Protein AF-A0A165P4B7-F1 (afdb_monomer_lite)

Secondary structure (DSSP, 8-state):
-B---EEEEEEETTEEEEEEEEE--TTPPPBPPEEEEEEEEE-GGG-EEETTEEEE-EEEEEEEE-TTS-EEEEEEEE-PPEEEEE--EEE-TT---GGGSEEETTTTEEEEEEEEEEESSSEEEEEEEEEEEEEEE-EEEEEEEEEEGGGTEEEEEEEEEEEETTEEEEEEEEE--TT---EEPEEEEEEEEE-GGG-EEETTEEEE-EEEEEEEE-TTS-EEEEEEEE-PPEEEEE--EEEEEEEEEEEEEEEEEESEEEEEEE-TTS-EEEEEEE----TTS-PPPPEEEE-TTSS----SEEEEEE--SS----EEEEEEEEEEEEEEEEE-TTS-EEEPPPEEEEEE-PEEEPEEEPPPGGGHHHHSS----

Foldseek 3Di:
DDFFFAFDWDDDPNDTGTPDGRHRDVPGDDDDWAFDDKDKAWPQVQWDDDQFWIKTKIWIWTWTQDPVRDIDTDTPGTDDIDTPGGAKDKDCVVFPDQQPWQDDLQVQKTFTWIWIWGPDPHIDTGDDTDGDPDIWGKDWDFDDWADDVVQQKIWTFTFIWTADPNDIDTNDGRHRGPPTDIDHWAWDDWDKAWDQVPWDDDWFWIWTKIFTWTWTQYPVRDIDTDGDGIDHTDTPDGPKDKDKDKDKAWDKKKKKKWWAWKKWFAAPVRDIDIDGYHDDPDPPPDGTDIDMDIPNPPPRGDTPAMATAHADDPPIDMWMKMWTKIFIWMWMWIQHPVRDIDIDDTDRPDMDIDMHTHYYDYHDPVCPVVHPDDDDD

Sequence (377 aa):
MAQPLSDVSINVAGQVYPLASSMLLPGAPEVAYTKMETESEQVASGRYFEGCYAFVPTKLTDVFERPDSTRLEIPMGEGEIFEEGYQCKPTIEGCISPSDFTHDFTAGVSTGLERFYYTNPDRIYVGNCQKGDTNYTHIAQTSAWKYDDPKRKARPLSDVSIKIEGLSYTIATKKLLPNAQYVAYTKKNIEEVEAPSERYYDGCNAMVPVKRQQVYERPDGSKHSVTISNGTPVNEGDKCERSKEQRQRYIRTKFEAKGYGTLYSYNPSGKVRSMDISQSWGWNGNGHQWQSFSDRTDGEYQSTGCRVVQQNCTGRKVQGRVTNVFANDERDVLTLPDGKVEYSEWKEVSRSEPVQSCQASQPSRYSESYCDNGSDH

pLDDT: mean 85.49, std 12.99, range [30.14, 97.31]

Structure (mmCIF, N/CA/C/O backbone):
data_AF-A0A165P4B7-F1
#
_entry.id   AF-A0A165P4B7-F1
#
loop_
_atom_site.group_PDB
_atom_site.id
_atom_site.type_symbol
_atom_site.label_atom_id
_atom_site.label_alt_id
_atom_site.label_comp_id
_atom_site.label_asym_id
_atom_site.label_entity_id
_atom_site.label_seq_id
_atom_site.pdbx_PDB_ins_code
_atom_site.Cartn_x
_atom_site.Cartn_y
_atom_site.Cartn_z
_atom_site.occupancy
_atom_site.B_iso_or_equiv
_atom_site.auth_seq_id
_atom_site.auth_comp_id
_atom_site.auth_asym_id
_atom_site.auth_atom_id
_atom_site.pdbx_PDB_model_num
ATOM 1 N N . MET A 1 1 ? -46.695 14.435 92.681 1.00 72.88 1 MET A N 1
ATOM 2 C CA . MET A 1 1 ? -47.516 14.283 93.899 1.00 72.88 1 MET A CA 1
ATOM 3 C C . MET A 1 1 ? -48.844 14.962 93.630 1.00 72.88 1 MET A C 1
ATOM 5 O O . MET A 1 1 ? -48.837 16.015 92.999 1.00 72.88 1 MET A O 1
ATOM 9 N N . ALA A 1 2 ? -49.949 14.379 94.079 1.00 76.12 2 ALA A N 1
ATOM 10 C CA . ALA A 1 2 ? -51.261 15.021 94.094 1.00 76.12 2 ALA A CA 1
ATOM 11 C C . ALA A 1 2 ? -51.860 14.931 95.499 1.00 76.12 2 ALA A C 1
ATOM 13 O O . ALA A 1 2 ? -51.544 14.009 96.248 1.00 76.12 2 ALA A O 1
ATOM 14 N N . GLN A 1 3 ? -52.724 15.877 95.855 1.00 79.94 3 GLN A N 1
ATOM 15 C CA . GLN A 1 3 ? -53.471 15.839 97.111 1.00 79.94 3 GLN A CA 1
ATOM 16 C C . GLN A 1 3 ? -54.948 15.577 96.811 1.00 79.94 3 GLN A C 1
ATOM 18 O O . GLN A 1 3 ? -55.494 16.197 95.893 1.00 79.94 3 GLN A O 1
ATOM 23 N N . PRO A 1 4 ? -55.602 14.662 97.547 1.00 77.19 4 PRO A N 1
ATOM 24 C CA . PRO A 1 4 ? -57.005 14.366 97.327 1.00 77.19 4 PRO A CA 1
ATOM 25 C C . PRO A 1 4 ? -57.861 15.560 97.752 1.00 77.19 4 PRO A C 1
ATOM 27 O O . PRO A 1 4 ? -57.736 16.077 98.865 1.00 77.19 4 PRO A O 1
ATOM 30 N N . LEU A 1 5 ? -58.760 15.977 96.867 1.00 81.88 5 LEU A N 1
ATOM 31 C CA . LEU A 1 5 ? -59.811 16.924 97.209 1.00 81.88 5 LEU A CA 1
ATOM 32 C C . LEU A 1 5 ? -60.969 16.154 97.843 1.00 81.88 5 LEU A C 1
ATOM 34 O O . LEU A 1 5 ? -61.372 15.107 97.342 1.00 81.88 5 LEU A O 1
ATOM 38 N N . SER A 1 6 ? -61.470 16.655 98.967 1.00 79.94 6 SER A N 1
ATOM 39 C CA . SER A 1 6 ? -62.515 16.002 99.752 1.00 79.94 6 SER A CA 1
ATOM 40 C C . SER A 1 6 ? -63.796 16.824 99.736 1.00 79.94 6 SER A C 1
ATOM 42 O O . SER A 1 6 ? -63.764 18.057 99.772 1.00 79.94 6 SER A O 1
ATOM 44 N N . ASP A 1 7 ? -64.926 16.128 99.743 1.00 83.12 7 ASP A N 1
ATOM 45 C CA . ASP A 1 7 ? -66.227 16.734 99.988 1.00 83.12 7 ASP A CA 1
ATOM 46 C C . ASP A 1 7 ? -66.493 16.731 101.494 1.00 83.12 7 ASP A C 1
ATOM 48 O O . ASP A 1 7 ? -66.384 15.703 102.166 1.00 83.12 7 ASP A O 1
ATOM 52 N N . VAL A 1 8 ? -66.810 17.902 102.043 1.00 79.88 8 VAL A N 1
ATOM 53 C CA . VAL A 1 8 ? -67.073 18.073 103.472 1.00 79.88 8 VAL A CA 1
ATOM 54 C C . VAL A 1 8 ? -68.571 18.148 103.678 1.00 79.88 8 VAL A C 1
ATOM 56 O O . VAL A 1 8 ? -69.246 19.022 103.135 1.00 79.88 8 VAL A O 1
ATOM 59 N N . SER A 1 9 ? -69.088 17.257 104.513 1.00 82.44 9 SER A N 1
ATOM 60 C CA . SER A 1 9 ? -70.493 17.235 104.902 1.00 82.44 9 SER A CA 1
ATOM 61 C C . SER A 1 9 ? -70.645 17.213 106.415 1.00 82.44 9 SER A C 1
ATOM 63 O O . SER A 1 9 ? -69.836 16.598 107.109 1.00 82.44 9 SER A O 1
ATOM 65 N N . ILE A 1 10 ? -71.707 17.833 106.924 1.00 84.00 10 ILE A N 1
ATOM 66 C CA . ILE A 1 10 ? -72.086 17.780 108.336 1.00 84.00 10 ILE A CA 1
ATOM 67 C C . ILE A 1 10 ? -73.284 16.848 108.521 1.00 84.00 10 ILE A C 1
ATOM 69 O O . ILE A 1 10 ? -74.249 16.907 107.760 1.00 84.00 10 ILE A O 1
ATOM 73 N N . ASN A 1 11 ? -73.226 15.975 109.528 1.00 81.06 11 ASN A N 1
ATOM 74 C CA . ASN A 1 11 ? -74.352 15.129 109.915 1.00 81.06 11 ASN A CA 1
ATOM 75 C C . ASN A 1 11 ? -75.091 15.780 111.087 1.00 81.06 11 ASN A C 1
ATOM 77 O O . ASN A 1 11 ? -74.512 15.969 112.157 1.00 81.06 11 ASN A O 1
ATOM 81 N N . VAL A 1 12 ? -76.363 16.115 110.882 1.00 80.19 12 VAL A N 1
ATOM 82 C CA . VAL A 1 12 ? -77.243 16.647 111.925 1.00 80.19 12 VAL A CA 1
ATOM 83 C C . VAL A 1 12 ? -78.461 15.737 112.018 1.00 80.19 12 VAL A C 1
ATOM 85 O O . VAL A 1 12 ? -79.214 15.594 111.057 1.00 80.19 12 VAL A O 1
ATOM 88 N N . ALA A 1 13 ? -78.642 15.101 113.178 1.00 77.38 13 ALA A N 1
ATOM 89 C CA . ALA A 1 13 ? -79.766 14.203 113.466 1.00 77.38 13 ALA A CA 1
ATOM 90 C C . ALA A 1 13 ? -79.971 13.067 112.435 1.00 77.38 13 ALA A C 1
ATOM 92 O O . ALA A 1 13 ? -81.099 12.661 112.166 1.00 77.38 13 ALA A O 1
ATOM 93 N N . GLY A 1 14 ? -78.886 12.541 111.857 1.00 76.75 14 GLY A N 1
ATOM 94 C CA . GLY A 1 14 ? -78.931 11.423 110.909 1.00 76.75 14 GLY A CA 1
ATOM 95 C C . GLY A 1 14 ? -79.092 11.831 109.442 1.00 76.75 14 GLY A C 1
ATOM 96 O O . GLY A 1 14 ? -78.997 10.966 108.575 1.00 76.75 14 GLY A O 1
ATOM 97 N N . GLN A 1 15 ? -79.275 13.122 109.144 1.00 74.75 15 GLN A N 1
ATOM 98 C CA . GLN A 1 15 ? -79.227 13.656 107.781 1.00 74.75 15 GLN A CA 1
ATOM 99 C C . GLN A 1 15 ? -77.873 14.313 107.499 1.00 74.75 15 GLN A C 1
ATOM 101 O O . GLN A 1 15 ? -77.363 15.098 108.300 1.00 74.75 15 GLN A O 1
ATOM 106 N N . VAL A 1 16 ? -77.293 13.982 106.344 1.00 79.81 16 VAL A N 1
ATOM 107 C CA . VAL A 1 16 ? -75.998 14.492 105.881 1.00 79.81 16 VAL A CA 1
ATOM 108 C C . VAL A 1 16 ? -76.228 15.672 104.937 1.00 79.81 16 VAL A C 1
ATOM 110 O O . VAL A 1 16 ? -76.895 15.520 103.916 1.00 79.81 16 VAL A O 1
ATOM 113 N N . TYR A 1 17 ? -75.664 16.835 105.268 1.00 77.25 17 TYR A N 1
ATOM 114 C CA . TYR A 1 17 ? -75.732 18.057 104.463 1.00 77.25 17 TYR A CA 1
ATOM 115 C C . TYR A 1 17 ? -74.343 18.398 103.907 1.00 77.25 17 TYR A C 1
ATOM 117 O O . TYR A 1 17 ? -73.396 18.492 104.694 1.00 77.25 17 TYR A O 1
ATOM 125 N N . PRO A 1 18 ? -74.182 18.601 102.587 1.00 80.69 18 PRO A N 1
ATOM 126 C CA . PRO A 1 18 ? -72.912 19.041 102.023 1.00 80.69 18 PRO A CA 1
ATOM 127 C C . PRO A 1 18 ? -72.637 20.493 102.431 1.00 80.69 18 PRO A C 1
ATOM 129 O O . PRO A 1 18 ? -73.513 21.350 102.338 1.00 80.69 18 PRO A O 1
ATOM 132 N N . LEU A 1 19 ? -71.421 20.768 102.89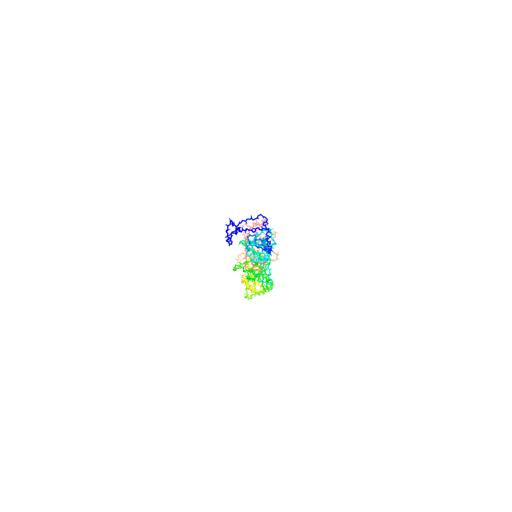4 1.00 80.56 19 LEU A N 1
ATOM 133 C CA . LEU A 1 19 ? -70.963 22.113 103.247 1.00 80.56 19 LEU A CA 1
ATOM 134 C C . LEU A 1 19 ? -70.130 22.724 102.122 1.00 80.56 19 LEU A C 1
ATOM 136 O O . LEU A 1 19 ? -70.278 23.905 101.821 1.00 80.56 19 LEU A O 1
ATOM 140 N N . ALA A 1 20 ? -69.267 21.920 101.504 1.00 76.69 20 ALA A N 1
ATOM 141 C CA . ALA A 1 20 ? -68.481 22.303 100.340 1.00 76.69 20 ALA A CA 1
ATOM 142 C C . ALA A 1 20 ? -67.872 21.063 99.676 1.00 76.69 20 ALA A C 1
ATOM 144 O O . ALA A 1 20 ? -67.619 20.056 100.341 1.00 76.69 20 ALA A O 1
ATOM 145 N N . SER A 1 21 ? -67.624 21.161 98.373 1.00 79.75 21 SER A N 1
ATOM 146 C CA . SER A 1 21 ? -67.076 20.078 97.557 1.00 79.75 21 SER A CA 1
ATOM 147 C C . SER A 1 21 ? -65.704 20.430 96.998 1.00 79.75 21 SER A C 1
ATOM 149 O O . SER A 1 21 ? -65.380 21.605 96.826 1.00 79.75 21 SER A O 1
ATOM 151 N N . SER A 1 22 ? -64.916 19.400 96.688 1.00 79.31 22 SER A N 1
ATOM 152 C CA . SER A 1 22 ? -63.585 19.514 96.079 1.00 79.31 22 SER A CA 1
ATOM 153 C C . SER A 1 22 ? -62.623 20.424 96.859 1.00 79.31 22 SER A C 1
ATOM 155 O O . SER A 1 22 ? -61.861 21.192 96.270 1.00 79.31 22 SER A O 1
ATOM 157 N N . MET A 1 23 ? -62.646 20.352 98.193 1.00 78.50 23 MET A N 1
ATOM 158 C CA . MET A 1 23 ? -61.766 21.164 99.035 1.00 78.50 23 MET A CA 1
ATOM 159 C C . MET A 1 23 ? -60.482 20.423 99.400 1.00 78.50 23 MET A C 1
ATOM 161 O O . MET A 1 23 ? -60.504 19.245 99.762 1.00 78.50 23 MET A O 1
ATOM 165 N N . LEU A 1 24 ? -59.358 21.141 99.369 1.00 79.62 24 LEU A N 1
ATOM 166 C CA . LEU A 1 24 ? -58.101 20.662 99.929 1.00 79.62 24 LEU A CA 1
ATOM 167 C C . LEU A 1 24 ? -58.123 20.864 101.446 1.00 79.62 24 LEU A C 1
ATOM 169 O O . LEU A 1 24 ? -58.131 21.998 101.929 1.00 79.62 24 LEU A O 1
ATOM 173 N N . LEU A 1 25 ? -58.146 19.769 102.202 1.00 81.19 25 LEU A N 1
ATOM 174 C CA . LEU A 1 25 ? -58.174 19.835 103.660 1.00 81.19 25 LEU A CA 1
ATOM 175 C C . LEU A 1 25 ? -56.768 20.073 104.242 1.00 81.19 25 LEU A C 1
ATOM 177 O O . LEU A 1 25 ? -55.795 19.497 103.743 1.00 81.19 25 LEU A O 1
ATOM 181 N N . PRO A 1 26 ? -56.635 20.868 105.323 1.00 76.38 26 PRO A N 1
ATOM 182 C CA . PRO A 1 26 ? -55.365 21.022 106.027 1.00 76.38 26 PRO A CA 1
ATOM 183 C C . PRO A 1 26 ? -54.839 19.662 106.512 1.00 76.38 26 PRO A C 1
ATOM 185 O O . PRO A 1 26 ? -55.519 18.965 107.261 1.00 76.38 26 PRO A O 1
ATOM 188 N N . GLY A 1 27 ? -53.631 19.288 106.083 1.00 75.94 27 GLY A N 1
ATOM 189 C CA . GLY A 1 27 ? -53.005 18.004 106.426 1.00 75.94 27 GLY A CA 1
ATOM 190 C C . GLY A 1 27 ? -53.375 16.824 105.517 1.00 75.94 27 GLY A C 1
ATOM 191 O O . GLY A 1 27 ? -53.026 15.693 105.849 1.00 75.94 27 GLY A O 1
ATOM 192 N N . ALA A 1 28 ? -54.059 17.053 104.387 1.00 76.69 28 ALA A N 1
ATOM 193 C CA . ALA A 1 28 ? -54.307 16.003 103.399 1.00 76.69 28 ALA A CA 1
ATOM 194 C C . ALA A 1 28 ? -52.978 15.370 102.923 1.00 76.69 28 ALA A C 1
ATOM 196 O O . ALA A 1 28 ? -52.053 16.106 102.560 1.00 76.69 28 ALA A O 1
ATOM 197 N N . PRO A 1 29 ? -52.855 14.027 102.927 1.00 77.44 29 PRO A N 1
ATOM 198 C CA . PRO A 1 29 ? -51.618 13.364 102.543 1.00 77.44 29 PRO A CA 1
ATOM 199 C C . PRO A 1 29 ? -51.347 13.571 101.053 1.00 77.44 29 PRO A C 1
ATOM 201 O O . PRO A 1 29 ? -52.245 13.456 100.216 1.00 77.44 29 PRO A O 1
ATOM 204 N N . GLU A 1 30 ? -50.094 13.851 100.713 1.00 80.25 30 GLU A N 1
ATOM 205 C CA . GLU A 1 30 ? -49.654 13.820 99.325 1.00 80.25 30 GLU A CA 1
ATOM 206 C C . GLU A 1 30 ? -49.550 12.366 98.859 1.00 80.25 30 GLU A C 1
ATOM 208 O O . GLU A 1 30 ? -48.823 11.557 99.438 1.00 80.25 30 GLU A O 1
ATOM 213 N N . VAL A 1 31 ? -50.277 12.036 97.797 1.00 81.00 31 VAL A N 1
ATOM 214 C CA . VAL A 1 31 ? -50.177 10.747 97.120 1.00 81.00 31 VAL A CA 1
ATOM 215 C C . VAL A 1 31 ? -49.145 10.890 96.007 1.00 81.00 31 VAL A C 1
ATOM 217 O O . VAL A 1 31 ? -49.263 11.739 95.111 1.00 81.00 31 VAL A O 1
ATOM 220 N N . ALA A 1 32 ? -48.089 10.083 96.086 1.00 80.06 32 ALA A N 1
ATOM 221 C CA . ALA A 1 32 ? -47.068 10.031 95.052 1.00 80.06 32 ALA A CA 1
ATOM 222 C C . ALA A 1 32 ? -47.656 9.493 93.743 1.00 80.06 32 ALA A C 1
ATOM 224 O O . ALA A 1 32 ? -48.568 8.671 93.746 1.00 80.06 32 ALA A O 1
ATOM 225 N N . TYR A 1 33 ? -47.125 9.973 92.621 1.00 86.00 33 TYR A N 1
ATOM 226 C CA . TYR A 1 33 ? -47.418 9.355 91.333 1.00 86.00 33 TYR A CA 1
ATOM 227 C C . TYR A 1 33 ? -46.662 8.035 91.236 1.00 86.00 33 TYR A C 1
ATOM 229 O O . TYR A 1 33 ? -45.515 7.949 91.684 1.00 86.00 33 TYR A O 1
ATOM 237 N N . THR A 1 34 ? -47.286 7.030 90.634 1.00 85.38 34 THR A N 1
ATOM 238 C CA . THR A 1 34 ? -46.641 5.737 90.410 1.00 85.38 34 THR A CA 1
ATOM 239 C C . THR A 1 34 ? -45.863 5.835 89.108 1.00 85.38 34 THR A C 1
ATOM 241 O O . THR A 1 34 ? -46.459 6.082 88.061 1.00 85.38 34 THR A O 1
ATOM 244 N N . LYS A 1 35 ? -44.532 5.689 89.146 1.00 85.75 35 LYS A N 1
ATOM 245 C CA . LYS A 1 35 ? -43.755 5.572 87.905 1.00 85.75 35 LYS A CA 1
ATOM 246 C C . LYS A 1 35 ? -44.106 4.238 87.254 1.00 85.75 35 LYS A C 1
ATOM 248 O O . LYS A 1 35 ? -43.974 3.204 87.903 1.00 85.75 35 LYS A O 1
ATOM 253 N N . MET A 1 36 ? -44.539 4.287 86.001 1.00 89.12 36 MET A N 1
ATOM 254 C CA . MET A 1 36 ? -44.908 3.105 85.230 1.00 89.12 36 MET A CA 1
ATOM 255 C C . MET A 1 36 ? -43.681 2.574 84.504 1.00 89.12 36 MET A C 1
ATOM 257 O O . MET A 1 36 ? -43.148 1.523 84.848 1.00 89.12 36 MET A O 1
ATOM 261 N N . GLU A 1 37 ? -43.188 3.350 83.546 1.00 89.00 37 GLU A N 1
ATOM 262 C CA . GLU A 1 37 ? -42.060 2.985 82.705 1.00 89.00 37 GLU A CA 1
ATOM 263 C C . GLU A 1 37 ? -41.390 4.228 82.113 1.00 89.00 37 GLU A C 1
ATOM 265 O O . GLU A 1 37 ? -41.845 5.362 82.299 1.00 89.00 37 GLU A O 1
ATOM 270 N N . THR A 1 38 ? -40.276 3.999 81.428 1.00 85.75 38 THR A N 1
ATOM 271 C CA . THR A 1 38 ? -39.614 4.997 80.593 1.00 85.75 38 THR A CA 1
ATOM 272 C C . THR A 1 38 ? -39.782 4.548 79.150 1.00 85.75 38 THR A C 1
ATOM 274 O O . THR A 1 38 ? -39.305 3.476 78.781 1.00 85.75 38 THR A O 1
ATOM 277 N N . GLU A 1 39 ? -40.456 5.358 78.342 1.00 87.62 39 GLU A N 1
ATOM 278 C CA . GLU A 1 39 ? -40.669 5.085 76.922 1.00 87.62 39 GLU A CA 1
ATOM 279 C C . GLU A 1 39 ? -39.639 5.831 76.072 1.00 87.62 39 GLU A C 1
ATOM 281 O O . GLU A 1 39 ? -39.243 6.959 76.385 1.00 87.62 39 GLU A O 1
ATOM 286 N N . SER A 1 40 ? -39.218 5.191 74.981 1.00 86.06 40 SER A N 1
ATOM 287 C CA . SER A 1 40 ? -38.395 5.796 73.936 1.00 86.06 40 SER A CA 1
ATOM 288 C C . SER A 1 40 ? -39.220 5.897 72.659 1.00 86.06 40 SER A C 1
ATOM 290 O O . SER A 1 40 ? -39.679 4.885 72.127 1.00 86.06 40 SER A O 1
ATOM 292 N N . GLU A 1 41 ? -39.420 7.120 72.176 1.00 87.06 41 GLU A N 1
ATOM 293 C CA . GLU A 1 41 ? -40.196 7.402 70.970 1.00 87.06 41 GLU A CA 1
ATOM 294 C C . GLU A 1 41 ? -39.289 7.958 69.868 1.00 87.06 41 GLU A C 1
ATOM 296 O O . GLU A 1 41 ? -38.481 8.855 70.106 1.00 87.06 41 GLU A O 1
ATOM 301 N N . GLN A 1 42 ? -39.420 7.446 68.644 1.00 87.81 42 GLN A N 1
ATOM 302 C CA . GLN A 1 42 ? -38.661 7.931 67.491 1.00 87.81 42 GLN A CA 1
ATOM 303 C C . GLN A 1 42 ? -39.194 9.279 66.993 1.00 87.81 42 GLN A C 1
ATOM 305 O O . GLN A 1 42 ? -40.374 9.425 66.677 1.00 87.81 42 GLN A O 1
ATOM 310 N N . VAL A 1 43 ? -38.302 10.254 66.828 1.00 85.25 43 VAL A N 1
ATOM 311 C CA . VAL A 1 43 ? -38.628 11.579 66.294 1.00 85.25 43 VAL A CA 1
ATOM 312 C C . VAL A 1 43 ? -38.349 11.589 64.792 1.00 85.25 43 VAL A C 1
ATOM 314 O O . VAL A 1 43 ? -37.284 12.004 64.336 1.00 85.25 43 VAL A O 1
ATOM 317 N N . ALA A 1 44 ? -39.322 11.128 64.000 1.00 74.88 44 ALA A N 1
ATOM 318 C CA . ALA A 1 44 ? -39.168 10.919 62.554 1.00 74.88 44 ALA A CA 1
ATOM 319 C C . ALA A 1 44 ? -38.682 12.163 61.775 1.00 74.88 44 ALA A C 1
ATOM 321 O O . ALA A 1 44 ? -37.965 12.032 60.785 1.00 74.88 44 ALA A O 1
ATOM 322 N N . SER A 1 45 ? -39.016 13.377 62.230 1.00 78.44 45 SER A N 1
ATOM 323 C CA . SER A 1 45 ? -38.558 14.631 61.609 1.00 78.44 45 SER A CA 1
ATOM 324 C C . SER A 1 45 ? -37.056 14.896 61.765 1.00 78.44 45 SER A C 1
ATOM 326 O O . SER A 1 45 ? -36.525 15.761 61.076 1.00 78.44 45 SER A O 1
ATOM 328 N N . GLY A 1 46 ? -36.377 14.189 62.673 1.00 81.44 46 GLY A N 1
ATOM 329 C CA . GLY A 1 46 ? -34.941 14.309 62.927 1.00 81.44 46 GLY A CA 1
ATOM 330 C C . GLY A 1 46 ? -34.080 13.299 62.168 1.00 81.44 46 GLY A C 1
ATOM 331 O O . GLY A 1 46 ? -32.882 13.229 62.423 1.00 81.44 46 GLY A O 1
ATOM 332 N N . ARG A 1 47 ? -34.666 12.492 61.274 1.00 87.56 47 ARG A N 1
ATOM 333 C CA . ARG A 1 47 ? -33.951 11.438 60.545 1.00 87.56 47 ARG A CA 1
ATOM 334 C C . ARG A 1 47 ? -32.781 11.999 59.729 1.00 87.56 47 ARG A C 1
ATOM 336 O O . ARG A 1 47 ? -32.979 12.854 58.863 1.00 87.56 47 ARG A O 1
ATOM 343 N N . TYR A 1 48 ? -31.582 11.464 59.947 1.00 87.50 48 TYR A N 1
ATOM 344 C CA . TYR A 1 48 ? -30.354 11.873 59.260 1.00 87.50 48 TYR A CA 1
ATOM 345 C C . TYR A 1 48 ? -29.546 10.665 58.768 1.00 87.50 48 TYR A C 1
ATOM 347 O O . TYR A 1 48 ? -29.867 9.515 59.066 1.00 87.50 48 TYR A O 1
ATOM 355 N N . PHE A 1 49 ? -28.523 10.932 57.955 1.00 89.94 49 PHE A N 1
ATOM 356 C CA . PHE A 1 49 ? -27.705 9.907 57.311 1.00 89.94 49 PHE A CA 1
ATOM 357 C C . PHE A 1 49 ? -26.222 10.165 57.547 1.00 89.94 49 PHE A C 1
ATOM 359 O O . PHE A 1 49 ? -25.753 11.289 57.363 1.00 89.94 49 PHE A O 1
ATOM 366 N N . GLU A 1 50 ? -25.477 9.104 57.842 1.00 88.44 50 GLU A N 1
ATOM 367 C CA . GLU A 1 50 ? -24.015 9.102 57.792 1.00 88.44 50 GLU A CA 1
ATOM 368 C C . GLU A 1 50 ? -23.563 8.094 56.734 1.00 88.44 50 GLU A C 1
ATOM 370 O O . GLU A 1 50 ? -23.670 6.874 56.887 1.00 88.44 50 GLU A O 1
ATOM 375 N N . GLY A 1 51 ? -23.113 8.615 55.590 1.00 86.88 51 GLY A N 1
ATOM 376 C CA . GLY A 1 51 ? -22.827 7.796 54.415 1.00 86.88 51 GLY A CA 1
ATOM 377 C C . GLY A 1 51 ? -24.078 7.057 53.934 1.00 86.88 51 GLY A C 1
ATOM 378 O O . GLY A 1 51 ? -24.994 7.672 53.394 1.00 86.88 51 GLY A O 1
ATOM 379 N N . CYS A 1 52 ? -24.092 5.735 54.109 1.00 88.88 52 CYS A N 1
ATOM 380 C CA . CYS A 1 52 ? -25.188 4.864 53.684 1.00 88.88 52 CYS A CA 1
ATOM 381 C C . CYS A 1 52 ? -26.099 4.384 54.817 1.00 88.88 52 CYS A C 1
ATOM 383 O O . CYS A 1 52 ? -27.041 3.641 54.542 1.00 88.88 52 CYS A O 1
ATOM 385 N N . TYR A 1 53 ? -25.836 4.788 56.058 1.00 91.31 53 TYR A N 1
ATOM 386 C CA . TYR A 1 53 ? -26.610 4.377 57.224 1.00 91.31 53 TYR A CA 1
ATOM 387 C C . TYR A 1 53 ? -27.571 5.488 57.636 1.00 91.31 53 TYR A C 1
ATOM 389 O O . TYR A 1 53 ? -27.196 6.663 57.628 1.00 91.31 53 TYR A O 1
ATOM 397 N N . ALA A 1 54 ? -28.810 5.112 57.952 1.00 91.12 54 ALA A N 1
ATOM 398 C CA . ALA A 1 54 ? -29.832 6.035 58.428 1.00 91.12 54 ALA A CA 1
ATOM 399 C C . ALA A 1 54 ? -30.037 5.909 59.936 1.00 91.12 54 ALA A C 1
ATOM 401 O O . ALA A 1 54 ? -30.040 4.810 60.497 1.00 91.12 54 ALA A O 1
ATOM 402 N N . PHE A 1 55 ? -30.253 7.058 60.563 1.00 90.88 55 PHE A N 1
ATOM 403 C CA . PHE A 1 55 ? -30.383 7.207 62.002 1.00 90.88 55 PHE A CA 1
ATOM 404 C C . PHE A 1 55 ? -31.603 8.064 62.321 1.00 90.88 55 PHE A C 1
ATOM 406 O O . PHE A 1 55 ? -31.852 9.081 61.666 1.00 90.88 55 PHE A O 1
ATOM 413 N N . VAL A 1 56 ? -32.362 7.660 63.338 1.00 91.06 56 VAL A N 1
ATOM 414 C CA . VAL A 1 56 ? -33.534 8.391 63.824 1.00 91.06 56 VAL A CA 1
ATOM 415 C C . VAL A 1 56 ? -33.302 8.754 65.291 1.00 91.06 56 VAL A C 1
ATOM 417 O O . VAL A 1 56 ? -33.177 7.857 66.128 1.00 91.06 56 VAL A O 1
ATOM 420 N N . PRO A 1 57 ? -33.231 10.052 65.634 1.00 90.31 57 PRO A N 1
ATOM 421 C CA . PRO A 1 57 ? -33.179 10.483 67.023 1.00 90.31 57 PRO A CA 1
ATOM 422 C C . PRO A 1 57 ? -34.404 9.982 67.787 1.00 90.31 57 PRO A C 1
ATOM 424 O O . PRO A 1 57 ? -35.515 9.977 67.251 1.00 90.31 57 PRO A O 1
ATOM 427 N N . THR A 1 58 ? -34.219 9.596 69.045 1.00 89.94 58 THR A N 1
ATOM 428 C CA . THR A 1 58 ? -35.330 9.233 69.928 1.00 89.94 58 THR A CA 1
ATOM 429 C C . THR A 1 58 ? -35.474 10.245 71.055 1.00 89.94 58 THR A C 1
ATOM 431 O O . THR A 1 58 ? -34.552 11.000 71.372 1.00 89.94 58 THR A O 1
ATOM 434 N N . LYS A 1 59 ? -36.657 10.290 71.656 1.00 88.75 59 LYS A N 1
ATOM 435 C CA . LYS A 1 59 ? -36.960 11.090 72.836 1.00 88.75 59 LYS A CA 1
ATOM 436 C C . LYS A 1 59 ? -37.328 10.157 73.978 1.00 88.75 59 LYS A C 1
ATOM 438 O O . LYS A 1 59 ? -38.166 9.275 73.806 1.00 88.75 59 LYS A O 1
ATOM 443 N N . LEU A 1 60 ? -36.731 10.391 75.143 1.00 91.00 60 LEU A N 1
ATOM 444 C CA . LEU A 1 60 ? -37.071 9.674 76.367 1.00 91.00 60 LEU A CA 1
ATOM 445 C C . LEU A 1 60 ? -38.166 10.416 77.124 1.00 91.00 60 LEU A C 1
ATOM 447 O O . LEU A 1 60 ? -38.060 11.621 77.388 1.00 91.00 60 LEU A O 1
ATOM 451 N N . THR A 1 61 ? -39.193 9.673 77.514 1.00 89.62 61 THR A N 1
ATOM 452 C CA . THR A 1 61 ? -40.312 10.191 78.295 1.00 89.62 61 THR A CA 1
ATOM 453 C C . THR A 1 61 ? -40.579 9.260 79.466 1.00 89.62 61 THR A C 1
ATOM 455 O O . THR A 1 61 ? -40.821 8.068 79.287 1.00 89.62 61 THR A O 1
ATOM 458 N N . ASP A 1 62 ? -40.542 9.810 80.676 1.00 89.88 62 ASP A N 1
ATOM 459 C CA . ASP A 1 62 ? -40.979 9.087 81.861 1.00 89.88 62 ASP A CA 1
ATOM 460 C C . ASP A 1 62 ? -42.498 9.161 81.966 1.00 89.88 62 ASP A C 1
ATOM 462 O O . ASP A 1 62 ? -43.100 10.238 81.879 1.00 89.88 62 ASP A O 1
ATOM 466 N N . VAL A 1 63 ? -43.108 8.004 82.189 1.00 88.25 63 VAL A N 1
ATOM 467 C CA . VAL A 1 63 ? -44.552 7.850 82.258 1.00 88.25 63 VAL A CA 1
ATOM 468 C C . VAL A 1 63 ? -44.951 7.559 83.692 1.00 88.25 63 VAL A C 1
ATOM 470 O O . VAL A 1 63 ? -44.495 6.594 84.308 1.00 88.25 63 VAL A O 1
ATOM 473 N N . PHE A 1 64 ? -45.839 8.390 84.221 1.00 88.81 64 PHE A N 1
ATOM 474 C CA . PHE A 1 64 ? -46.406 8.227 85.548 1.00 88.81 64 PHE A CA 1
ATOM 475 C C . PHE A 1 64 ? -47.917 8.025 85.465 1.00 88.81 64 PHE A C 1
ATOM 477 O O . PHE A 1 64 ? -48.605 8.708 84.703 1.00 88.81 64 PHE A O 1
ATOM 484 N N . GLU A 1 65 ? -48.440 7.132 86.298 1.00 88.25 65 GLU A N 1
ATOM 485 C CA . GLU A 1 65 ? -49.870 7.022 86.561 1.00 88.25 65 GLU A CA 1
ATOM 486 C C . GLU A 1 65 ? -50.238 7.947 87.728 1.00 88.25 65 GLU A C 1
ATOM 488 O O . GLU A 1 65 ? -49.622 7.927 88.805 1.00 88.25 65 GLU A O 1
ATOM 493 N N . ARG A 1 66 ? -51.228 8.809 87.494 1.00 86.44 66 ARG A N 1
ATOM 494 C CA . ARG A 1 66 ? -51.809 9.672 88.523 1.00 86.44 66 ARG A CA 1
ATOM 495 C C . ARG A 1 66 ? -52.846 8.890 89.345 1.00 86.44 66 ARG A C 1
ATOM 497 O O . ARG A 1 66 ? -53.401 7.914 88.855 1.00 86.44 66 ARG A O 1
ATOM 504 N N . PRO A 1 67 ? -53.189 9.336 90.568 1.00 82.12 67 PRO A N 1
ATOM 505 C CA . PRO A 1 67 ? -54.184 8.659 91.408 1.00 82.12 67 PRO A CA 1
ATOM 506 C C . PRO A 1 67 ? -55.602 8.573 90.813 1.00 82.12 67 PRO A C 1
ATOM 508 O O . PRO A 1 67 ? -56.422 7.819 91.324 1.00 82.12 67 PRO A O 1
ATOM 511 N N . ASP A 1 68 ? -55.902 9.342 89.763 1.00 83.69 68 ASP A N 1
ATOM 512 C CA . ASP A 1 68 ? -57.153 9.297 88.994 1.00 83.69 68 ASP A CA 1
ATOM 513 C C . ASP A 1 68 ? -57.066 8.385 87.749 1.00 83.69 68 ASP A C 1
ATOM 515 O O . ASP A 1 68 ? -57.931 8.447 86.875 1.00 83.69 68 ASP A O 1
ATOM 519 N N . SER A 1 69 ? -56.013 7.564 87.655 1.00 81.62 69 SER A N 1
ATOM 520 C CA . SER A 1 69 ? -55.683 6.689 86.520 1.00 81.62 69 SER A CA 1
ATOM 521 C C . SER A 1 69 ? -55.426 7.417 85.195 1.00 81.62 69 SER A C 1
ATOM 523 O O . SER A 1 69 ? -55.417 6.797 84.131 1.00 81.62 69 SER A O 1
ATOM 525 N N . THR A 1 70 ? -55.179 8.731 85.225 1.00 87.69 70 THR A N 1
ATOM 526 C CA . THR A 1 70 ? -54.707 9.463 84.043 1.00 87.69 70 THR A CA 1
ATOM 527 C C . THR A 1 70 ? -53.181 9.429 83.933 1.00 87.69 70 THR A C 1
ATOM 529 O O . THR A 1 70 ? -52.452 9.309 84.920 1.00 87.69 70 THR A O 1
ATOM 532 N N . ARG A 1 71 ? -52.675 9.546 82.702 1.00 88.12 71 ARG A N 1
ATOM 533 C CA . ARG A 1 71 ? -51.240 9.513 82.397 1.00 88.12 71 ARG A CA 1
ATOM 534 C C . ARG A 1 71 ? -50.606 10.898 82.571 1.00 88.12 71 ARG A C 1
ATOM 536 O O . ARG A 1 71 ? -51.167 11.919 82.165 1.00 88.12 71 ARG A O 1
ATOM 543 N N . LEU A 1 72 ? -49.420 10.957 83.170 1.00 86.50 72 LEU A N 1
ATOM 544 C CA . LEU A 1 72 ? -48.531 12.119 83.129 1.00 86.50 72 LEU A CA 1
ATOM 545 C C . LEU A 1 72 ? -47.229 11.730 82.431 1.00 86.50 72 LEU A C 1
ATOM 547 O O . LEU A 1 72 ? -46.554 10.800 82.858 1.00 86.50 72 LEU A O 1
ATOM 551 N N . GLU A 1 73 ? -46.871 12.483 81.400 1.00 89.31 73 GLU A N 1
ATOM 552 C CA . GLU A 1 73 ? -45.637 12.307 80.639 1.00 89.31 73 GLU A CA 1
ATOM 553 C C . GLU A 1 73 ? -44.657 13.428 80.986 1.00 89.31 73 GLU A C 1
ATOM 555 O O . GLU A 1 73 ? -44.999 14.612 80.906 1.00 89.31 73 GLU A O 1
ATOM 560 N N . ILE A 1 74 ? -43.441 13.061 81.392 1.00 87.69 74 ILE A N 1
ATOM 561 C CA . ILE A 1 74 ? -42.374 14.009 81.719 1.00 87.69 74 ILE A CA 1
ATOM 562 C C . ILE A 1 74 ? -41.222 13.805 80.727 1.00 87.69 74 ILE A C 1
ATOM 564 O O . ILE A 1 74 ? -40.622 12.728 80.712 1.00 87.69 74 ILE A O 1
ATOM 568 N N . PRO A 1 75 ? -40.883 14.811 79.896 1.00 86.38 75 PRO A N 1
ATOM 569 C CA . PRO A 1 75 ? -39.779 14.690 78.954 1.00 86.38 75 PRO A CA 1
ATOM 570 C C . PRO A 1 75 ? -38.452 14.613 79.715 1.00 86.38 75 PRO A C 1
ATOM 572 O O . PRO A 1 75 ? -38.132 15.503 80.502 1.00 86.38 75 PRO A O 1
ATOM 575 N N . MET A 1 76 ? -37.673 13.564 79.455 1.00 87.38 76 MET A N 1
ATOM 576 C CA . MET A 1 76 ? -36.349 13.364 80.052 1.00 87.38 76 MET A CA 1
ATOM 577 C C . MET A 1 76 ? -35.203 13.853 79.163 1.00 87.38 76 MET A C 1
ATOM 579 O O . MET A 1 76 ? -34.075 13.970 79.634 1.00 87.38 76 MET A O 1
ATOM 583 N N . GLY A 1 77 ? -35.494 14.176 77.901 1.00 84.25 77 GLY A N 1
ATOM 584 C CA . GLY A 1 77 ? -34.519 14.664 76.929 1.00 84.25 77 GLY A CA 1
ATOM 585 C C . GLY A 1 77 ? -34.363 13.714 75.746 1.00 84.25 77 GLY A C 1
ATOM 586 O O . GLY A 1 77 ? -35.305 13.011 75.371 1.00 84.25 77 GLY A O 1
ATOM 587 N N . GLU A 1 78 ? -33.181 13.739 75.141 1.00 85.94 78 GLU A N 1
ATOM 588 C CA . GLU A 1 78 ? -32.823 12.879 74.012 1.00 85.94 78 GLU A CA 1
ATOM 589 C C . GLU A 1 78 ? -32.556 11.446 74.489 1.00 85.94 78 GLU A C 1
ATOM 591 O O . GLU A 1 78 ? -31.959 11.230 75.545 1.00 85.94 78 GLU A O 1
ATOM 596 N N . GLY A 1 79 ? -33.041 10.474 73.720 1.00 84.75 79 GLY A N 1
ATOM 597 C CA . GLY A 1 79 ? -32.778 9.055 73.925 1.00 84.75 79 GLY A CA 1
ATOM 598 C C . GLY A 1 79 ? -31.654 8.524 73.048 1.00 84.75 79 GLY A C 1
ATOM 599 O O . GLY A 1 79 ? -31.018 9.261 72.294 1.00 84.75 79 GLY A O 1
ATOM 600 N N . GLU A 1 80 ? -31.412 7.217 73.139 1.00 86.88 80 GLU A N 1
ATO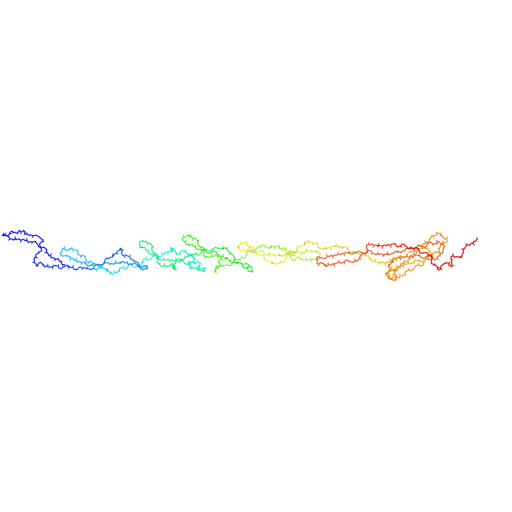M 601 C CA . GLU A 1 80 ? -30.452 6.546 72.263 1.00 86.88 80 GLU A CA 1
ATOM 602 C C . GLU A 1 80 ? -30.904 6.623 70.803 1.00 86.88 80 GLU A C 1
ATOM 604 O O . GLU A 1 80 ? -32.073 6.413 70.473 1.00 86.88 80 GLU A O 1
ATOM 609 N N . ILE A 1 81 ? -29.968 6.932 69.912 1.00 88.44 81 ILE A N 1
ATOM 610 C CA . ILE A 1 81 ? -30.241 7.018 68.479 1.00 88.44 81 ILE A CA 1
ATOM 611 C C . ILE A 1 81 ? -30.657 5.634 67.969 1.00 88.44 81 ILE A C 1
ATOM 613 O O . ILE A 1 81 ? -29.962 4.644 68.189 1.00 88.44 81 ILE A O 1
ATOM 617 N N . PHE A 1 82 ? -31.782 5.571 67.256 1.00 88.75 82 PHE A N 1
ATOM 618 C CA . PHE A 1 82 ? -32.229 4.351 66.599 1.00 88.75 82 PHE A CA 1
ATOM 619 C C . PHE A 1 82 ? -31.535 4.205 65.241 1.00 88.75 82 PHE A C 1
ATOM 621 O O . PHE A 1 82 ? -31.685 5.058 64.363 1.00 88.75 82 PHE A O 1
ATOM 628 N N . GLU A 1 83 ? -30.777 3.124 65.059 1.00 89.81 83 GLU A N 1
ATOM 629 C CA . GLU A 1 83 ? -30.129 2.795 63.789 1.00 89.81 83 GLU A CA 1
ATOM 630 C C . GLU A 1 83 ? -31.095 2.008 62.888 1.00 89.81 83 GLU A C 1
ATOM 632 O O . GLU A 1 83 ? -31.434 0.857 63.163 1.00 89.81 83 GLU A O 1
ATOM 637 N N . GLU A 1 84 ? -31.521 2.614 61.776 1.00 86.94 84 GLU A N 1
ATOM 638 C CA . GLU A 1 84 ? -32.327 1.930 60.751 1.00 86.94 84 GLU A CA 1
ATOM 639 C C . GLU A 1 84 ? -31.474 1.018 59.850 1.00 86.94 84 GLU A C 1
ATOM 641 O O . GLU A 1 84 ? -32.001 0.226 59.065 1.00 86.94 84 GLU A O 1
ATOM 646 N N . GLY A 1 85 ? -30.149 1.148 59.928 1.00 89.19 85 GLY A N 1
ATOM 647 C CA . GLY A 1 85 ? -29.186 0.377 59.154 1.00 89.19 85 GLY A CA 1
ATOM 648 C C . GLY A 1 85 ? -28.932 0.944 57.755 1.00 89.19 85 GLY A C 1
ATOM 649 O O . GLY A 1 85 ? -29.144 2.127 57.480 1.00 89.19 85 GLY A O 1
ATOM 650 N N . TYR A 1 86 ? -28.438 0.086 56.860 1.00 90.50 86 TYR A N 1
ATOM 651 C CA . TYR A 1 86 ? -27.991 0.457 55.514 1.00 90.50 86 TYR A CA 1
ATOM 652 C C . TYR A 1 86 ? -29.167 0.737 54.563 1.00 90.50 86 TYR A C 1
ATOM 654 O O . TYR A 1 86 ? -30.015 -0.124 54.339 1.00 90.50 86 TYR A O 1
ATOM 662 N N . GLN A 1 87 ? -29.187 1.923 53.954 1.00 92.88 87 GLN A N 1
ATOM 663 C CA . GLN A 1 87 ? -30.288 2.416 53.111 1.00 92.88 87 GLN A CA 1
ATOM 664 C C . GLN A 1 87 ? -29.896 2.716 51.657 1.00 92.88 87 GLN A C 1
ATOM 666 O O . GLN A 1 87 ? -30.757 3.032 50.831 1.00 92.88 87 GLN A O 1
ATOM 671 N N . CYS A 1 88 ? -28.608 2.658 51.327 1.00 92.56 88 CYS A N 1
ATOM 672 C CA . CYS A 1 88 ? -28.133 2.971 49.984 1.00 92.56 88 CYS A CA 1
ATOM 673 C C . CYS A 1 88 ? -28.624 1.958 48.938 1.00 92.56 88 CYS A C 1
ATOM 675 O O . CYS A 1 88 ? -28.689 0.753 49.181 1.00 92.56 88 CYS A O 1
ATOM 677 N N . LYS A 1 89 ? -28.912 2.451 47.733 1.00 92.12 89 LYS A N 1
ATOM 678 C CA . LYS A 1 89 ? -29.218 1.651 46.542 1.00 92.12 89 LYS A CA 1
ATOM 679 C C . LYS A 1 89 ? -28.201 1.953 45.439 1.00 92.12 89 LYS A C 1
ATOM 681 O O . LYS A 1 89 ? -27.811 3.116 45.301 1.00 92.12 89 LYS A O 1
ATOM 686 N N . PRO A 1 90 ? -27.760 0.949 44.662 1.00 92.38 90 PRO A N 1
ATOM 687 C CA . PRO A 1 90 ? -26.859 1.177 43.540 1.00 92.38 90 PRO A CA 1
ATOM 688 C C . PRO A 1 90 ? -27.587 1.875 42.387 1.00 92.38 90 PRO A C 1
ATOM 690 O O . PRO A 1 90 ? -28.787 1.691 42.173 1.00 92.38 90 PRO A O 1
ATOM 693 N N . THR A 1 91 ? -26.849 2.678 41.629 1.00 91.69 91 THR A N 1
ATOM 694 C CA . THR A 1 91 ? -27.302 3.301 40.385 1.00 91.69 91 THR A CA 1
ATOM 695 C C . THR A 1 91 ? -26.124 3.571 39.457 1.00 91.69 91 THR A C 1
ATOM 697 O O . THR A 1 91 ? -25.020 3.880 39.903 1.00 91.69 91 THR A O 1
ATOM 700 N N . ILE A 1 92 ? -26.372 3.496 38.152 1.00 91.31 92 ILE A N 1
ATOM 701 C CA . ILE A 1 92 ? -25.396 3.853 37.113 1.00 91.31 92 ILE A CA 1
ATOM 702 C C . ILE A 1 92 ? -25.502 5.325 36.693 1.00 91.31 92 ILE A C 1
ATOM 704 O O . ILE A 1 92 ? -24.678 5.814 35.923 1.00 91.31 92 ILE A O 1
ATOM 708 N N . GLU A 1 93 ? -26.510 6.050 37.185 1.00 89.19 93 GLU A N 1
ATOM 709 C CA . GLU A 1 93 ? -26.759 7.439 36.807 1.00 89.19 93 GLU A CA 1
ATOM 710 C C . GLU A 1 93 ? -25.551 8.315 37.153 1.00 89.19 93 GLU A C 1
ATOM 712 O O . GLU A 1 93 ? -25.121 8.351 38.304 1.00 89.19 93 GLU A O 1
ATOM 717 N N . GLY A 1 94 ? -25.005 9.037 36.172 1.00 87.38 94 GLY A N 1
ATOM 718 C CA . GLY A 1 94 ? -23.781 9.833 36.336 1.00 87.38 94 GLY A CA 1
ATOM 719 C C . GLY A 1 94 ? -22.474 9.029 36.268 1.00 87.38 94 GLY A C 1
ATOM 720 O O . GLY A 1 94 ? -21.409 9.630 36.325 1.00 87.38 94 GLY A O 1
ATOM 721 N N . CYS A 1 95 ? -22.547 7.706 36.090 1.00 91.38 95 CYS A N 1
ATOM 722 C CA . CYS A 1 95 ? -21.407 6.790 35.968 1.00 91.38 95 CYS A CA 1
ATOM 723 C C . CYS A 1 95 ? -21.363 6.078 34.604 1.00 91.38 95 CYS A C 1
ATOM 725 O O . CYS A 1 95 ? -20.762 5.019 34.478 1.00 91.38 95 CYS A O 1
ATOM 727 N N . ILE A 1 96 ? -21.997 6.643 33.571 1.00 88.81 96 ILE A N 1
ATOM 728 C CA . ILE A 1 96 ? -22.155 6.015 32.243 1.00 88.81 96 ILE A CA 1
ATOM 729 C C . ILE A 1 96 ? -21.031 6.340 31.251 1.00 88.81 96 ILE A C 1
ATOM 731 O O . ILE A 1 96 ? -21.174 6.069 30.063 1.00 88.81 96 ILE A O 1
ATOM 735 N N . SER A 1 97 ? -19.940 6.954 31.707 1.00 89.50 97 SER A N 1
ATOM 736 C CA . SER A 1 97 ? -18.808 7.335 30.860 1.00 89.50 97 SER A CA 1
ATOM 737 C C . SER A 1 97 ? -18.029 6.085 30.426 1.00 89.50 97 SER A C 1
ATOM 739 O O . SER A 1 97 ? -17.324 5.491 31.245 1.00 89.50 97 SER A O 1
ATOM 741 N N . PRO A 1 98 ? -18.122 5.647 29.153 1.00 87.81 98 PRO A N 1
ATOM 742 C CA . PRO A 1 98 ? -17.543 4.372 28.735 1.00 87.81 98 PRO A CA 1
ATOM 743 C C . PRO A 1 98 ? -16.018 4.367 28.783 1.00 87.81 98 PRO A C 1
ATOM 745 O O . PRO A 1 98 ? -15.438 3.294 28.851 1.00 87.81 98 PRO A O 1
ATOM 748 N N . SER A 1 99 ? -15.369 5.536 28.740 1.00 87.12 99 SER A N 1
ATOM 749 C CA . SER A 1 99 ? -13.911 5.656 28.852 1.00 87.12 99 SER A CA 1
ATOM 750 C C . SER A 1 99 ? -13.379 5.270 30.229 1.00 87.12 99 SER A C 1
ATOM 752 O O . SER A 1 99 ? -12.207 4.922 30.343 1.00 87.12 99 SER A O 1
ATOM 754 N N . ASP A 1 100 ? -14.230 5.334 31.253 1.00 89.38 100 ASP A N 1
ATOM 755 C CA . ASP A 1 100 ? -13.855 5.065 32.643 1.00 89.38 100 ASP A CA 1
ATOM 756 C C . ASP A 1 100 ? -14.113 3.597 33.021 1.00 89.38 100 ASP A C 1
ATOM 758 O O . ASP A 1 100 ? -13.807 3.155 34.130 1.00 89.38 100 ASP A O 1
ATOM 762 N N . PHE A 1 101 ? -14.676 2.816 32.095 1.00 94.38 101 PHE A N 1
ATOM 763 C CA . PHE A 1 101 ? -14.957 1.404 32.307 1.00 94.38 101 PHE A CA 1
ATOM 764 C C . PHE A 1 101 ? -13.676 0.581 32.209 1.00 94.38 101 PHE A C 1
ATOM 766 O O . PHE A 1 101 ? -12.713 0.914 31.520 1.00 94.38 101 PHE A O 1
ATOM 773 N N . THR A 1 102 ? -13.681 -0.575 32.868 1.00 94.19 102 THR A N 1
ATOM 774 C CA . THR A 1 102 ? -12.605 -1.552 32.680 1.00 94.19 102 THR A CA 1
ATOM 775 C C . THR A 1 102 ? -12.935 -2.422 31.471 1.00 94.19 102 THR A C 1
ATOM 777 O O . THR A 1 102 ? -13.926 -3.151 31.488 1.00 94.19 102 THR A O 1
ATOM 780 N N . HIS A 1 103 ? -12.123 -2.356 30.412 1.00 94.94 103 HIS A N 1
ATOM 781 C CA . HIS A 1 103 ? -12.341 -3.122 29.180 1.00 94.94 103 HIS A CA 1
ATOM 782 C C . HIS A 1 103 ? -11.444 -4.363 29.115 1.00 94.94 103 HIS A C 1
ATOM 784 O O . HIS A 1 103 ? -10.224 -4.248 28.993 1.00 94.94 103 HIS A O 1
ATOM 790 N N . ASP A 1 104 ? -12.054 -5.547 29.098 1.00 95.31 104 ASP A N 1
ATOM 791 C CA . ASP A 1 104 ? -11.373 -6.804 28.800 1.00 95.31 104 ASP A CA 1
ATOM 792 C C . ASP A 1 104 ? -11.716 -7.255 27.374 1.00 95.31 104 ASP A C 1
ATOM 794 O O . ASP A 1 104 ? -12.739 -7.887 27.106 1.00 95.31 104 ASP A O 1
ATOM 798 N N . PHE A 1 105 ? -10.832 -6.928 26.430 1.00 94.38 105 PHE A N 1
ATOM 799 C CA . PHE A 1 105 ? -10.972 -7.321 25.023 1.00 94.38 105 PHE A CA 1
ATOM 800 C C . PHE A 1 105 ? -10.718 -8.814 24.767 1.00 94.38 105 PHE A C 1
ATOM 802 O O . PHE A 1 105 ? -10.982 -9.288 23.662 1.00 94.38 105 PHE A O 1
ATOM 809 N N . THR A 1 106 ? -10.176 -9.550 25.740 1.00 94.19 106 THR A N 1
ATOM 810 C CA . THR A 1 106 ? -9.960 -10.999 25.628 1.00 94.19 106 THR A CA 1
ATOM 811 C C . THR A 1 106 ? -11.232 -11.744 26.007 1.00 94.19 106 THR A C 1
ATOM 813 O O . THR A 1 106 ? -11.651 -12.639 25.274 1.00 94.19 106 THR A O 1
ATOM 816 N N . ALA A 1 107 ? -11.869 -11.337 27.110 1.00 93.69 107 ALA A N 1
ATOM 817 C CA . ALA A 1 107 ? -13.166 -11.855 27.541 1.00 93.69 107 ALA A CA 1
ATOM 818 C C . ALA A 1 107 ? -14.350 -11.265 26.748 1.00 93.69 107 ALA A C 1
ATOM 820 O O . ALA A 1 107 ? -15.445 -11.823 26.777 1.00 93.69 107 ALA A O 1
ATOM 821 N N . GLY A 1 108 ? -14.142 -10.159 26.023 1.00 94.38 108 GLY A N 1
ATOM 822 C CA . GLY A 1 108 ? -15.172 -9.509 25.206 1.00 94.38 108 GLY A CA 1
ATOM 823 C C . GLY A 1 108 ? -16.212 -8.758 26.037 1.00 94.38 108 GLY A C 1
ATOM 824 O O . GLY A 1 108 ? -17.381 -8.690 25.647 1.00 94.38 108 GLY A O 1
ATOM 825 N N . VAL A 1 109 ? -15.808 -8.232 27.196 1.00 95.81 109 VAL A N 1
ATOM 826 C CA . VAL A 1 109 ? -16.699 -7.550 28.140 1.00 95.81 109 VAL A CA 1
ATOM 827 C C . VAL A 1 109 ? -16.080 -6.276 28.698 1.00 95.81 109 VAL A C 1
ATOM 829 O O . VAL A 1 109 ? -14.862 -6.131 28.820 1.00 95.81 109 VAL A O 1
ATOM 832 N N . SER A 1 110 ? -16.941 -5.326 29.041 1.00 95.69 110 SER A N 1
ATOM 833 C CA . SER A 1 110 ? -16.582 -4.133 29.800 1.00 95.69 110 SER A CA 1
ATOM 834 C C . SER A 1 110 ? -17.359 -4.085 31.095 1.00 95.69 110 SER A C 1
ATOM 836 O O . SER A 1 110 ? -18.583 -4.180 31.071 1.00 95.69 110 SER A O 1
ATOM 838 N N . THR A 1 111 ? -16.661 -3.918 32.211 1.00 95.25 111 THR A N 1
ATOM 839 C CA . THR A 1 111 ? -17.301 -3.771 33.519 1.00 95.25 111 THR A CA 1
ATOM 840 C C . THR A 1 111 ? -17.611 -2.303 33.764 1.00 95.25 111 THR A C 1
ATOM 842 O O . THR A 1 111 ? -16.711 -1.459 33.704 1.00 95.25 111 THR A O 1
ATOM 845 N N . GLY A 1 112 ? -18.892 -2.020 33.996 1.00 93.62 112 GLY A N 1
ATOM 846 C CA . GLY A 1 112 ? -19.402 -0.683 34.257 1.00 93.62 112 GLY A CA 1
ATOM 847 C C . GLY A 1 112 ? -19.054 -0.147 35.635 1.00 93.62 112 GLY A C 1
ATOM 848 O O . GLY A 1 112 ? -18.573 -0.866 36.514 1.00 93.62 112 GLY A O 1
ATOM 849 N N . LEU A 1 113 ? -19.353 1.135 35.815 1.00 94.69 113 LEU A N 1
ATOM 850 C CA . LEU A 1 113 ? -19.274 1.797 37.105 1.00 94.69 113 LEU A CA 1
ATOM 851 C C . LEU A 1 113 ? -20.673 2.043 37.674 1.00 94.69 113 LEU A C 1
ATOM 853 O O . LEU A 1 113 ? -21.634 2.257 36.935 1.00 94.69 113 LEU A O 1
ATOM 857 N N . GLU A 1 114 ? -20.767 2.055 38.995 1.00 93.62 114 GLU A N 1
ATOM 858 C CA . GLU A 1 114 ? -21.969 2.405 39.745 1.00 93.62 114 GLU A CA 1
ATOM 859 C C . GLU A 1 114 ? -21.619 3.319 40.919 1.00 93.62 114 GLU A C 1
ATOM 861 O O . GLU A 1 114 ? -20.477 3.386 41.371 1.00 93.62 114 GLU A O 1
ATOM 866 N N . ARG A 1 115 ? -22.613 4.031 41.434 1.00 93.94 115 ARG A N 1
ATOM 867 C CA . ARG A 1 115 ? -22.528 4.765 42.697 1.00 93.94 115 ARG A CA 1
ATOM 868 C C . ARG A 1 115 ? -23.758 4.479 43.536 1.00 93.94 115 ARG A C 1
ATOM 870 O O . ARG A 1 115 ? -24.754 3.959 43.035 1.00 93.94 115 ARG A O 1
ATOM 877 N N . PHE A 1 116 ? -23.702 4.843 44.806 1.00 93.94 116 PHE A N 1
ATOM 878 C CA . PHE A 1 116 ? -24.818 4.639 45.713 1.00 93.94 116 PHE A CA 1
ATOM 879 C C . PHE A 1 116 ? -25.624 5.919 45.902 1.00 93.94 116 PHE A C 1
ATOM 881 O O . PHE A 1 116 ? -25.110 7.030 45.761 1.00 93.94 116 PHE A O 1
ATOM 888 N N . TYR A 1 117 ? -26.905 5.768 46.216 1.00 94.00 117 TYR A N 1
ATOM 889 C CA . TYR A 1 117 ? -27.767 6.875 46.606 1.00 94.00 117 TYR A CA 1
ATOM 890 C C . TYR A 1 117 ? -28.764 6.444 47.680 1.00 94.00 117 TYR A C 1
ATOM 892 O O . TYR A 1 117 ? -29.106 5.266 47.775 1.00 94.00 117 TYR A O 1
ATOM 900 N N . TYR A 1 118 ? -29.287 7.403 48.436 1.00 92.06 118 TYR A N 1
ATOM 901 C CA . TYR A 1 118 ? -30.472 7.225 49.280 1.00 92.06 118 TYR A CA 1
ATOM 902 C C . TYR A 1 118 ? -31.499 8.332 48.996 1.00 92.06 118 TYR A C 1
ATOM 904 O O . TYR A 1 118 ? -31.249 9.239 48.199 1.00 92.06 118 TYR A O 1
ATOM 912 N N . THR A 1 119 ? -32.684 8.238 49.601 1.00 89.06 119 THR A N 1
ATOM 913 C CA . THR A 1 119 ? -33.793 9.181 49.382 1.00 89.06 119 THR A CA 1
ATOM 914 C C . THR A 1 119 ? -34.250 9.780 50.712 1.00 89.06 119 THR A C 1
ATOM 916 O O . THR A 1 119 ? -34.679 9.026 51.587 1.00 89.06 119 THR A O 1
ATOM 919 N N . ASN A 1 120 ? -34.134 11.108 50.874 1.00 81.44 120 ASN A N 1
ATOM 920 C CA . ASN A 1 120 ? -34.569 11.824 52.083 1.00 81.44 120 ASN A CA 1
ATOM 921 C C . ASN A 1 120 ? -34.717 13.361 51.909 1.00 81.44 120 ASN A C 1
ATOM 923 O O . ASN A 1 120 ? -33.760 14.086 52.179 1.00 81.44 120 ASN A O 1
ATOM 927 N N . PRO A 1 121 ? -35.889 13.903 51.521 1.00 83.12 121 PRO A N 1
ATOM 928 C CA . PRO A 1 121 ? -36.932 13.282 50.698 1.00 83.12 121 PRO A CA 1
ATOM 929 C C . PRO A 1 121 ? -36.493 13.137 49.229 1.00 83.12 121 PRO A C 1
ATOM 931 O O . PRO A 1 121 ? -37.035 12.306 48.506 1.00 83.12 121 PRO A O 1
ATOM 934 N N . ASP A 1 122 ? -35.485 13.907 48.812 1.00 88.94 122 ASP A N 1
ATOM 935 C CA . ASP A 1 122 ? -34.887 13.872 47.480 1.00 88.94 122 ASP A CA 1
ATOM 936 C C . ASP A 1 122 ? -33.751 12.846 47.391 1.00 88.94 122 ASP A C 1
ATOM 938 O O . ASP A 1 122 ? -33.253 12.334 48.398 1.00 88.94 122 ASP A O 1
ATOM 942 N N . ARG A 1 123 ? -33.330 12.525 46.162 1.00 90.88 123 ARG A N 1
ATOM 943 C CA . ARG A 1 123 ? -32.213 11.609 45.898 1.00 90.88 123 ARG A CA 1
ATOM 944 C C . ARG A 1 123 ? -30.874 12.282 46.217 1.00 90.88 123 ARG A C 1
ATOM 946 O O . ARG A 1 123 ? -30.519 13.272 45.585 1.00 90.88 123 ARG A O 1
ATOM 953 N N . ILE A 1 124 ? -30.101 11.682 47.120 1.00 91.12 124 ILE A N 1
ATOM 954 C CA . ILE A 1 124 ? -28.755 12.132 47.497 1.00 91.12 124 ILE A CA 1
ATOM 955 C C . ILE A 1 124 ? -27.742 11.046 47.129 1.00 91.12 124 ILE A C 1
ATOM 957 O O . ILE A 1 124 ? -27.896 9.890 47.520 1.00 91.12 124 ILE A O 1
ATOM 961 N N . TYR A 1 125 ? -26.711 11.420 46.367 1.00 92.62 125 TYR A N 1
ATOM 962 C CA . TYR A 1 125 ? -25.640 10.517 45.940 1.00 92.62 125 TYR A CA 1
ATOM 963 C C . TYR A 1 125 ? -24.534 10.415 46.987 1.00 92.62 125 TYR A C 1
ATOM 965 O O . TYR A 1 125 ? -24.109 11.421 47.553 1.00 92.62 125 TYR A O 1
ATOM 973 N N . VAL A 1 126 ? -24.042 9.197 47.199 1.00 91.62 126 VAL A N 1
ATOM 974 C CA . VAL A 1 126 ? -23.007 8.870 48.177 1.00 91.62 126 VAL A CA 1
ATOM 975 C C . VAL A 1 126 ? -21.779 8.331 47.450 1.00 91.62 126 VAL A C 1
ATOM 977 O O . VAL A 1 126 ? -21.842 7.306 46.770 1.00 91.62 126 VAL A O 1
ATOM 980 N N . GLY A 1 127 ? -20.650 9.018 47.629 1.00 88.56 127 GLY A N 1
ATOM 981 C CA . GLY A 1 127 ? -19.362 8.629 47.058 1.00 88.56 127 GLY A CA 1
ATOM 982 C C . GLY A 1 127 ? -19.215 8.901 45.557 1.00 88.56 127 GLY A C 1
ATOM 983 O O . GLY A 1 127 ? -20.070 9.509 44.909 1.00 88.56 127 GLY A O 1
ATOM 984 N N . ASN A 1 128 ? -18.081 8.453 45.019 1.00 91.25 128 ASN A N 1
ATOM 985 C CA . ASN A 1 128 ? -17.762 8.518 43.593 1.00 91.25 128 ASN A CA 1
ATOM 986 C C . ASN A 1 128 ? -18.201 7.233 42.879 1.00 91.25 128 ASN A C 1
ATOM 988 O O . ASN A 1 128 ? -18.489 6.222 43.517 1.00 91.25 128 ASN A O 1
ATOM 992 N N . CYS A 1 129 ? -18.199 7.264 41.546 1.00 93.69 129 CYS A N 1
ATOM 993 C CA . CYS A 1 129 ? -18.377 6.063 40.740 1.00 93.69 129 CYS A CA 1
ATOM 994 C C . CYS A 1 129 ? -17.288 5.033 41.077 1.00 93.69 129 CYS A C 1
ATOM 996 O O . CYS A 1 129 ? -16.095 5.334 41.017 1.00 93.69 129 CYS A O 1
ATOM 998 N N . GLN A 1 130 ? -17.707 3.822 41.421 1.00 92.50 130 GLN A N 1
ATOM 999 C CA . GLN A 1 130 ? -16.845 2.683 41.705 1.00 92.50 130 GLN A CA 1
ATOM 1000 C C . GLN A 1 130 ? -17.159 1.542 40.743 1.00 92.50 130 GLN A C 1
ATOM 1002 O O . GLN A 1 130 ? -18.175 1.561 40.052 1.00 92.50 130 GLN A O 1
ATOM 1007 N N . LYS A 1 131 ? -16.284 0.538 40.690 1.00 92.00 131 LYS A N 1
ATOM 1008 C CA . LYS A 1 131 ? -16.521 -0.657 39.880 1.00 92.00 131 LYS A CA 1
ATOM 1009 C C . LYS A 1 131 ? -17.793 -1.361 40.359 1.00 92.00 131 LYS A C 1
ATOM 1011 O O . LYS A 1 131 ? -17.853 -1.749 41.521 1.00 92.00 131 LYS A O 1
ATOM 1016 N N . GLY A 1 132 ? -18.766 -1.514 39.465 1.00 88.88 132 GLY A N 1
ATOM 1017 C CA . GLY A 1 132 ? -19.977 -2.289 39.725 1.00 88.88 132 GLY A CA 1
ATOM 1018 C C . GLY A 1 132 ? -19.868 -3.724 39.215 1.00 88.88 132 GLY A C 1
ATOM 1019 O O . GLY A 1 132 ? -18.828 -4.143 38.697 1.00 88.88 132 GLY A O 1
ATOM 1020 N N . ASP A 1 133 ? -20.982 -4.448 39.291 1.00 88.12 133 ASP A N 1
ATOM 1021 C CA . ASP A 1 133 ? -21.079 -5.851 38.852 1.00 88.12 133 ASP A CA 1
ATOM 1022 C C . ASP A 1 133 ? -21.663 -6.014 37.437 1.00 88.12 133 ASP A C 1
ATOM 1024 O O . ASP A 1 133 ? -21.718 -7.116 36.882 1.00 88.12 133 ASP A O 1
ATOM 1028 N N . THR A 1 134 ? -22.095 -4.914 36.813 1.00 91.31 134 THR A N 1
ATOM 1029 C CA . THR A 1 134 ? -22.713 -4.949 35.482 1.00 91.31 134 THR A CA 1
ATOM 1030 C C . THR A 1 134 ? -21.655 -5.078 34.388 1.00 91.31 134 THR A C 1
ATOM 1032 O O . THR A 1 134 ? -20.789 -4.213 34.235 1.00 91.31 134 THR A O 1
ATOM 1035 N N . ASN A 1 135 ? -21.765 -6.132 33.577 1.00 94.38 135 ASN A N 1
ATOM 1036 C CA . ASN A 1 135 ? -20.900 -6.366 32.424 1.00 94.38 135 ASN A CA 1
ATOM 1037 C C . ASN A 1 135 ? -21.638 -6.097 31.108 1.00 94.38 135 ASN A C 1
ATOM 1039 O O . ASN A 1 135 ? -22.727 -6.615 30.868 1.00 94.38 135 ASN A O 1
ATOM 1043 N N . TYR A 1 136 ? -20.993 -5.340 30.225 1.00 94.81 136 TYR A N 1
ATOM 1044 C CA . TYR A 1 136 ? -21.477 -5.016 28.889 1.00 94.81 136 TYR A CA 1
ATOM 1045 C C . TYR A 1 136 ? -20.700 -5.807 27.840 1.00 94.81 136 TYR A C 1
ATOM 1047 O O . TYR A 1 136 ? -19.477 -5.686 27.739 1.00 94.81 136 TYR A O 1
ATOM 1055 N N . THR A 1 137 ? -21.403 -6.610 27.042 1.00 96.56 137 THR A N 1
ATOM 1056 C CA . THR A 1 137 ? -20.794 -7.397 25.963 1.00 96.56 137 THR A CA 1
ATOM 1057 C C . THR A 1 137 ? -20.291 -6.497 24.838 1.00 96.56 137 THR A C 1
ATOM 1059 O O . THR A 1 137 ? -20.980 -5.573 24.400 1.00 96.56 137 THR A O 1
ATOM 1062 N N . HIS A 1 138 ? -19.091 -6.791 24.344 1.00 96.00 138 HIS A N 1
ATOM 1063 C CA . HIS A 1 138 ? -18.498 -6.110 23.200 1.00 96.00 138 HIS A CA 1
ATOM 1064 C C . HIS A 1 138 ? -19.203 -6.494 21.901 1.00 96.00 138 HIS A C 1
ATOM 1066 O O . HIS A 1 138 ? -19.401 -7.667 21.593 1.00 96.00 138 HIS A O 1
ATOM 1072 N N . ILE A 1 139 ? -19.508 -5.488 21.092 1.00 95.75 139 ILE A N 1
ATOM 1073 C CA . ILE A 1 139 ? -19.968 -5.625 19.716 1.00 95.75 139 ILE A CA 1
ATOM 1074 C C . ILE A 1 139 ? -18.803 -5.200 18.827 1.00 95.75 139 ILE A C 1
ATOM 1076 O O . ILE A 1 139 ? -18.476 -4.015 18.743 1.00 95.75 139 ILE A O 1
ATOM 1080 N N . ALA A 1 140 ? -18.154 -6.176 18.196 1.00 95.00 140 ALA A N 1
ATOM 1081 C CA . ALA A 1 140 ? -17.019 -5.953 17.309 1.00 95.00 140 ALA A CA 1
ATOM 1082 C C . ALA A 1 140 ? -17.464 -5.974 15.843 1.00 95.00 140 ALA A C 1
ATOM 1084 O O . ALA A 1 140 ? -18.069 -6.943 15.382 1.00 95.00 140 ALA A O 1
ATOM 1085 N N . GLN A 1 141 ? -17.130 -4.924 15.097 1.00 94.69 141 GLN A N 1
ATOM 1086 C CA . GLN A 1 141 ? -17.362 -4.840 13.657 1.00 94.69 141 GLN A CA 1
ATOM 1087 C C . GLN A 1 141 ? -16.038 -4.603 12.943 1.00 94.69 141 GLN A C 1
ATOM 1089 O O . GLN A 1 141 ? -15.263 -3.738 13.339 1.00 94.69 141 GLN A O 1
ATOM 1094 N N . THR A 1 142 ? -15.763 -5.372 11.889 1.00 95.25 142 THR A N 1
ATOM 1095 C CA . THR A 1 142 ? -14.528 -5.195 11.113 1.00 95.25 142 THR A CA 1
ATOM 1096 C C . THR A 1 142 ? -14.577 -3.859 10.378 1.00 95.25 142 THR A C 1
ATOM 1098 O O . THR A 1 142 ? -15.461 -3.647 9.553 1.00 95.25 142 THR A O 1
ATOM 1101 N N . SER A 1 143 ? -13.623 -2.976 10.669 1.00 94.75 143 SER A N 1
ATOM 1102 C CA . SER A 1 143 ? -13.530 -1.629 10.094 1.00 94.75 143 SER A CA 1
ATOM 1103 C C . SER A 1 143 ? -12.306 -1.445 9.198 1.00 94.75 143 SER A C 1
ATOM 1105 O O . SER A 1 143 ? -12.292 -0.575 8.329 1.00 94.75 143 SER A O 1
ATOM 1107 N N . ALA A 1 144 ? -11.268 -2.263 9.381 1.00 96.12 144 ALA A N 1
ATOM 1108 C CA . ALA A 1 144 ? -10.060 -2.237 8.565 1.00 96.12 144 ALA A CA 1
ATOM 1109 C C . ALA A 1 144 ? -9.353 -3.600 8.571 1.00 96.12 144 ALA A C 1
ATOM 1111 O O . ALA A 1 144 ? -9.766 -4.536 9.254 1.00 96.12 144 ALA A O 1
ATOM 1112 N N . TRP A 1 145 ? -8.252 -3.707 7.827 1.00 97.00 145 TRP A N 1
ATOM 1113 C CA . TRP A 1 145 ? -7.451 -4.925 7.736 1.00 97.00 145 TRP A CA 1
ATOM 1114 C C . TRP A 1 145 ? -5.970 -4.633 7.955 1.00 97.00 145 TRP A C 1
ATOM 1116 O O . TRP A 1 145 ? -5.427 -3.643 7.471 1.00 97.00 145 TRP A O 1
ATOM 1126 N N . LYS A 1 146 ? -5.297 -5.531 8.677 1.00 96.62 146 LYS A N 1
ATOM 1127 C CA . LYS A 1 146 ? -3.839 -5.569 8.792 1.00 96.62 146 LYS A CA 1
ATOM 1128 C C . LYS A 1 146 ? -3.295 -6.637 7.848 1.00 96.62 146 LYS A C 1
ATOM 1130 O O . LYS A 1 146 ? -3.404 -7.829 8.147 1.00 96.62 146 LYS A O 1
ATOM 1135 N N . TYR A 1 147 ? -2.725 -6.203 6.730 1.00 96.69 147 TYR A N 1
ATOM 1136 C CA . TYR A 1 147 ? -2.204 -7.068 5.670 1.00 96.69 147 TYR A CA 1
ATOM 1137 C C . TYR A 1 147 ? -0.852 -7.707 6.030 1.00 96.69 147 TYR A C 1
ATOM 1139 O O . TYR A 1 147 ? 0.008 -7.077 6.644 1.00 96.69 147 TYR A O 1
ATOM 1147 N N . ASP A 1 148 ? -0.671 -8.963 5.628 1.00 95.88 148 ASP A N 1
ATOM 1148 C CA . ASP A 1 148 ? 0.572 -9.743 5.657 1.00 95.88 148 ASP A CA 1
ATOM 1149 C C . ASP A 1 148 ? 0.764 -10.327 4.246 1.00 95.88 148 ASP A C 1
ATOM 1151 O O . ASP A 1 148 ? 0.502 -11.503 3.976 1.00 95.88 148 ASP A O 1
ATOM 1155 N N . ASP A 1 149 ? 1.140 -9.443 3.315 1.00 94.56 149 ASP A N 1
ATOM 1156 C CA . ASP A 1 149 ? 1.259 -9.739 1.883 1.00 94.56 149 ASP A CA 1
ATOM 1157 C C . ASP A 1 149 ? 2.215 -10.907 1.566 1.00 94.56 149 ASP A C 1
ATOM 1159 O O . ASP A 1 149 ? 1.819 -11.777 0.784 1.00 94.56 149 ASP A O 1
ATOM 1163 N N . PRO A 1 150 ? 3.404 -11.042 2.200 1.00 93.38 150 PRO A N 1
ATOM 1164 C CA . PRO A 1 150 ? 4.289 -12.184 1.954 1.00 93.38 150 PRO A CA 1
ATOM 1165 C C . PRO A 1 150 ? 3.632 -13.537 2.247 1.00 93.38 150 PRO A C 1
ATOM 1167 O O . PRO A 1 150 ? 3.923 -14.529 1.579 1.00 93.38 150 PRO A O 1
ATOM 1170 N N . LYS A 1 151 ? 2.722 -13.585 3.230 1.00 94.94 151 LYS A N 1
ATOM 1171 C CA . LYS A 1 151 ? 1.958 -14.790 3.588 1.00 94.94 151 LYS A CA 1
ATOM 1172 C C . LYS A 1 151 ? 0.553 -14.821 2.981 1.00 94.94 151 LYS A C 1
ATOM 1174 O O . LYS A 1 151 ? -0.188 -15.761 3.263 1.00 94.94 151 LYS A O 1
ATOM 1179 N N . ARG A 1 152 ? 0.193 -13.827 2.157 1.00 95.69 152 ARG A N 1
ATOM 1180 C CA . ARG A 1 152 ? -1.088 -13.705 1.435 1.00 95.69 152 ARG A CA 1
ATOM 1181 C C . ARG A 1 152 ? -2.298 -13.845 2.354 1.00 95.69 152 ARG A C 1
ATOM 1183 O O . ARG A 1 152 ? -3.223 -14.612 2.084 1.00 95.69 152 ARG A O 1
ATOM 1190 N N . LYS A 1 153 ? -2.258 -13.147 3.485 1.00 96.94 153 LYS A N 1
ATOM 1191 C CA . LYS A 1 153 ? -3.308 -13.186 4.504 1.00 96.94 153 LYS A CA 1
ATOM 1192 C C . LYS A 1 153 ? -3.418 -11.849 5.221 1.00 96.94 153 LYS A C 1
ATOM 1194 O O . LYS A 1 153 ? -2.465 -11.084 5.258 1.00 96.94 153 LYS A O 1
ATOM 1199 N N . ALA A 1 154 ? -4.563 -11.573 5.827 1.00 97.19 154 ALA A N 1
ATOM 1200 C CA . ALA A 1 154 ? -4.779 -10.384 6.644 1.00 97.19 154 ALA A CA 1
ATOM 1201 C C . ALA A 1 154 ? -5.486 -10.734 7.950 1.00 97.19 154 ALA A C 1
ATOM 1203 O O . ALA A 1 154 ? -6.094 -11.795 8.070 1.00 97.19 154 ALA A O 1
ATOM 1204 N N . ARG A 1 155 ? -5.404 -9.841 8.935 1.00 97.00 155 ARG A N 1
ATOM 1205 C CA . ARG A 1 155 ? -6.210 -9.915 10.160 1.00 97.00 155 ARG A CA 1
ATOM 1206 C C . ARG A 1 155 ? -7.193 -8.748 10.209 1.00 97.00 155 ARG A C 1
ATOM 1208 O O . ARG A 1 155 ? -6.779 -7.635 9.871 1.00 97.00 155 ARG A O 1
ATOM 1215 N N . PRO A 1 156 ? -8.446 -8.971 10.633 1.00 97.19 156 PRO A N 1
ATOM 1216 C CA . PRO A 1 156 ? -9.410 -7.894 10.775 1.00 97.19 156 PRO A CA 1
ATOM 1217 C C . PRO A 1 156 ? -9.004 -6.978 11.933 1.00 97.19 156 PRO A C 1
ATOM 1219 O O . PRO A 1 156 ? -8.588 -7.427 13.004 1.00 97.19 156 PRO A O 1
ATOM 1222 N N . LEU A 1 157 ? -9.135 -5.679 11.706 1.00 96.75 157 LEU A N 1
ATOM 1223 C CA . LEU A 1 157 ? -9.128 -4.648 12.730 1.00 96.75 157 LEU A CA 1
ATOM 1224 C C . LEU A 1 157 ? -10.581 -4.262 12.972 1.00 96.75 157 LEU A C 1
ATOM 1226 O O . LEU A 1 157 ? -11.313 -3.996 12.019 1.00 96.75 157 LEU A O 1
ATOM 1230 N N . SER A 1 158 ? -11.003 -4.287 14.230 1.00 96.56 158 SER A N 1
ATOM 1231 C CA . SER A 1 158 ? -12.398 -4.063 14.596 1.00 96.56 158 SER A CA 1
ATOM 1232 C C . SER A 1 158 ? -12.586 -2.745 15.328 1.00 96.56 158 SER A C 1
ATOM 1234 O O . SER A 1 158 ? -11.763 -2.367 16.167 1.00 96.56 158 SER A O 1
ATOM 1236 N N . ASP A 1 159 ? -13.699 -2.086 15.037 1.00 96.62 159 ASP A N 1
ATOM 1237 C CA . ASP A 1 159 ? -14.277 -1.090 15.924 1.00 96.62 159 ASP A CA 1
ATOM 1238 C C . ASP A 1 159 ? -15.127 -1.839 16.951 1.00 96.62 159 ASP A C 1
ATOM 1240 O O . ASP A 1 159 ? -15.918 -2.721 16.605 1.00 96.62 159 ASP A O 1
ATOM 1244 N N . VAL A 1 160 ? -14.899 -1.545 18.227 1.00 96.25 160 VAL A N 1
ATOM 1245 C CA . VAL A 1 160 ? -15.543 -2.222 19.351 1.00 96.25 160 VAL A CA 1
ATOM 1246 C C . VAL A 1 160 ? -16.464 -1.232 20.033 1.00 96.25 160 VAL A C 1
ATOM 1248 O O . VAL A 1 160 ? -16.043 -0.132 20.395 1.00 96.25 160 VAL A O 1
ATOM 1251 N N . SER A 1 161 ? -17.713 -1.637 20.224 1.00 96.62 161 SER A N 1
ATOM 1252 C CA . SER A 1 161 ? -18.730 -0.851 20.912 1.00 96.62 161 SER A CA 1
ATOM 1253 C C . SER A 1 161 ? -19.420 -1.651 22.013 1.00 96.62 161 SER A C 1
ATOM 1255 O O . SER A 1 161 ? -19.353 -2.878 22.035 1.00 96.62 161 SER A O 1
ATOM 1257 N N . ILE A 1 162 ? -20.073 -0.952 22.935 1.00 96.12 162 ILE A N 1
ATOM 1258 C CA . ILE A 1 162 ? -20.939 -1.525 23.970 1.00 96.12 162 ILE A CA 1
ATOM 1259 C C . ILE A 1 162 ? -22.292 -0.818 23.953 1.00 96.12 162 ILE A C 1
ATOM 1261 O O . ILE A 1 162 ? -22.387 0.330 23.516 1.00 96.12 162 ILE A O 1
ATOM 1265 N N . LYS A 1 163 ? -23.338 -1.497 24.432 1.00 94.75 163 LYS A N 1
ATOM 1266 C CA . LYS A 1 163 ? -24.671 -0.907 24.585 1.00 94.75 163 LYS A CA 1
ATOM 1267 C C . LYS A 1 163 ? -24.986 -0.661 26.052 1.00 94.75 163 LYS A C 1
ATOM 1269 O O . LYS A 1 163 ? -25.009 -1.613 26.824 1.00 94.75 163 LYS A O 1
ATOM 1274 N N . ILE A 1 164 ? -25.276 0.587 26.402 1.00 91.25 164 ILE A N 1
ATOM 1275 C CA . ILE A 1 164 ? -25.702 1.006 27.742 1.00 91.25 164 ILE A CA 1
ATOM 1276 C C . ILE A 1 164 ? -27.081 1.644 27.581 1.00 91.25 164 ILE A C 1
ATOM 1278 O O . ILE A 1 164 ? -27.234 2.552 26.769 1.00 91.25 164 ILE A O 1
ATOM 1282 N N . GLU A 1 165 ? -28.095 1.111 28.268 1.00 88.25 165 GLU A N 1
ATOM 1283 C CA . GLU A 1 165 ? -29.494 1.585 28.185 1.00 88.25 165 GLU A CA 1
ATOM 1284 C C . GLU A 1 165 ? -30.021 1.758 26.740 1.00 88.25 165 GLU A C 1
ATOM 1286 O O . GLU A 1 165 ? -30.809 2.645 26.428 1.00 88.25 165 GLU A O 1
ATOM 1291 N N . GLY A 1 166 ? -29.572 0.897 25.819 1.00 86.88 166 GLY A N 1
ATOM 1292 C CA . GLY A 1 166 ? -29.965 0.923 24.405 1.00 86.88 166 GLY A CA 1
ATOM 1293 C C . GLY A 1 166 ? -29.131 1.845 23.504 1.00 86.88 166 GLY A C 1
ATOM 1294 O O . GLY A 1 166 ? -29.203 1.705 22.282 1.00 86.88 166 GLY A O 1
ATOM 1295 N N . LEU A 1 167 ? -28.286 2.711 24.067 1.00 90.88 167 LEU A N 1
ATOM 1296 C CA . LEU A 1 167 ? -27.367 3.574 23.322 1.00 90.88 167 LEU A CA 1
ATOM 1297 C C . LEU A 1 167 ? -26.033 2.868 23.065 1.00 90.88 167 LEU A C 1
ATOM 1299 O O . LEU A 1 167 ? -25.506 2.174 23.932 1.00 90.88 167 LEU A O 1
ATOM 1303 N N . SER A 1 168 ? -25.490 3.032 21.856 1.00 93.75 168 SER A N 1
ATOM 1304 C CA . SER A 1 168 ? -24.236 2.399 21.436 1.00 93.75 168 SER A CA 1
ATOM 1305 C C . SER A 1 168 ? -23.058 3.351 21.613 1.00 93.75 168 SER A C 1
ATOM 1307 O O . SER A 1 168 ? -23.069 4.452 21.067 1.00 93.75 168 SER A O 1
ATOM 1309 N N . TYR A 1 169 ? -22.017 2.897 22.307 1.00 93.81 169 TYR A N 1
ATOM 1310 C CA . TYR A 1 169 ? -20.805 3.666 22.571 1.00 93.81 169 TYR A CA 1
ATOM 1311 C C . TYR A 1 169 ? -19.580 2.946 22.025 1.00 93.81 169 TYR A C 1
ATOM 1313 O O . TYR A 1 169 ? -19.330 1.793 22.376 1.00 93.81 169 TYR A O 1
ATOM 1321 N N . THR A 1 170 ? -18.797 3.621 21.187 1.00 95.31 170 THR A N 1
ATOM 1322 C CA . THR A 1 170 ? -17.531 3.087 20.670 1.00 95.31 170 THR A CA 1
ATOM 1323 C C . THR A 1 170 ? -16.435 3.234 21.720 1.00 95.31 170 THR A C 1
ATOM 1325 O O . THR A 1 170 ? -16.146 4.341 22.162 1.00 95.31 170 THR A O 1
ATOM 1328 N N . ILE A 1 171 ? -15.804 2.119 22.086 1.00 95.31 171 ILE A N 1
ATOM 1329 C CA . ILE A 1 171 ? -14.759 2.046 23.120 1.00 95.31 171 ILE A CA 1
ATOM 1330 C C . ILE A 1 171 ? -13.362 1.802 22.536 1.00 95.31 171 ILE A C 1
ATOM 1332 O O . ILE A 1 171 ? -12.354 2.068 23.184 1.00 95.31 171 ILE A O 1
ATOM 1336 N N . ALA A 1 172 ? -13.275 1.310 21.299 1.00 95.00 172 ALA A N 1
ATOM 1337 C CA . ALA A 1 172 ? -12.017 1.186 20.572 1.00 95.00 172 ALA A CA 1
ATOM 1338 C C . ALA A 1 172 ? -12.262 1.255 19.064 1.00 95.00 172 ALA A C 1
ATOM 1340 O O . ALA A 1 172 ? -13.270 0.750 18.575 1.00 95.00 172 ALA A O 1
ATOM 1341 N N . THR A 1 173 ? -11.320 1.831 18.320 1.00 96.06 173 THR A N 1
ATOM 1342 C CA . THR A 1 173 ? -11.354 1.878 16.852 1.00 96.06 173 THR A CA 1
ATOM 1343 C C . THR A 1 173 ? -10.127 1.190 16.265 1.00 96.06 173 THR A C 1
ATOM 1345 O O . THR A 1 173 ? -9.035 1.249 16.837 1.00 96.06 173 THR A O 1
ATOM 1348 N N . LYS A 1 174 ? -10.307 0.503 15.130 1.00 95.00 174 LYS A N 1
ATOM 1349 C CA . LYS A 1 174 ? -9.260 -0.220 14.382 1.00 95.00 174 LYS A CA 1
ATOM 1350 C C . LYS A 1 174 ? -8.373 -1.101 15.275 1.00 95.00 174 LYS A C 1
ATOM 1352 O O . LYS A 1 174 ? -7.164 -1.227 15.056 1.00 95.00 174 LYS A O 1
ATOM 1357 N N . LYS A 1 175 ? -8.959 -1.724 16.298 1.00 94.38 175 LYS A N 1
ATOM 1358 C CA . LYS A 1 175 ? -8.235 -2.545 17.267 1.00 94.38 175 LYS A CA 1
ATOM 1359 C C . LYS A 1 175 ? -8.016 -3.942 16.700 1.00 94.38 175 LYS A C 1
ATOM 1361 O O . LYS A 1 175 ? -8.945 -4.587 16.217 1.00 94.38 175 LYS A O 1
ATOM 1366 N N . LEU A 1 176 ? -6.788 -4.444 16.803 1.00 96.00 176 LEU A N 1
ATOM 1367 C CA . LEU A 1 176 ? -6.522 -5.864 16.595 1.00 96.00 176 LEU A CA 1
ATOM 1368 C C . LEU A 1 176 ? -6.942 -6.623 17.857 1.00 96.00 176 LEU A C 1
ATOM 1370 O O . LEU A 1 176 ? -6.298 -6.481 18.898 1.00 96.00 176 LEU A O 1
ATOM 1374 N N . LEU A 1 177 ? -8.023 -7.394 17.766 1.00 94.12 177 LEU A N 1
ATOM 1375 C CA . LEU A 1 177 ? -8.502 -8.206 18.882 1.00 94.12 177 LEU A CA 1
ATOM 1376 C C . LEU A 1 177 ? -7.570 -9.409 19.127 1.00 94.12 177 LEU A C 1
ATOM 1378 O O . LEU A 1 177 ? -7.021 -9.945 18.159 1.00 94.12 177 LEU A O 1
ATOM 1382 N N . PRO A 1 178 ? -7.402 -9.869 20.384 1.00 90.69 178 PRO A N 1
ATOM 1383 C CA . PRO A 1 178 ? -6.488 -10.966 20.725 1.00 90.69 178 PRO A CA 1
ATOM 1384 C C . PRO A 1 178 ? -6.739 -12.257 19.932 1.00 90.69 178 PRO A C 1
ATOM 1386 O O . PRO A 1 178 ? -5.796 -12.923 19.514 1.00 90.69 178 PRO A O 1
ATOM 1389 N N . ASN A 1 179 ? -8.009 -12.557 19.645 1.00 87.25 179 ASN A N 1
ATOM 1390 C CA . ASN A 1 179 ? -8.439 -13.776 18.954 1.00 87.25 179 ASN A CA 1
ATOM 1391 C C . ASN A 1 179 ? -8.687 -13.577 17.445 1.00 87.25 179 ASN A C 1
ATOM 1393 O O . ASN A 1 179 ? -9.287 -14.438 16.798 1.00 87.25 179 ASN A O 1
ATOM 1397 N N . ALA A 1 180 ? -8.251 -12.448 16.870 1.00 93.00 180 ALA A N 1
ATOM 1398 C CA . ALA A 1 180 ? -8.457 -12.138 15.457 1.00 93.00 180 ALA A CA 1
ATOM 1399 C C . ALA A 1 180 ? -7.721 -13.140 14.549 1.00 93.00 180 ALA A C 1
ATOM 1401 O O . ALA A 1 180 ? -6.487 -13.162 14.476 1.00 93.00 180 ALA A O 1
ATOM 1402 N N . GLN A 1 181 ? -8.498 -13.953 13.832 1.00 93.44 181 GLN A N 1
ATOM 1403 C CA . GLN A 1 181 ? -7.985 -14.977 12.927 1.00 93.44 181 GLN A CA 1
ATOM 1404 C C . GLN A 1 181 ? -7.427 -14.374 11.639 1.00 93.44 181 GLN A C 1
ATOM 1406 O O . GLN A 1 181 ? -7.827 -13.298 11.188 1.00 93.44 181 GLN A O 1
ATOM 1411 N N . TYR A 1 182 ? -6.492 -15.099 11.032 1.00 95.75 182 TYR A N 1
ATOM 1412 C CA . TYR A 1 182 ? -6.033 -14.776 9.691 1.00 95.75 182 TYR A CA 1
ATOM 1413 C C . TYR A 1 182 ? -7.087 -15.171 8.657 1.00 95.75 182 TYR A C 1
ATOM 1415 O O . TYR A 1 182 ? -7.581 -16.294 8.663 1.00 95.75 182 TYR A O 1
ATOM 1423 N N . VAL A 1 183 ? -7.345 -14.268 7.721 1.00 96.38 183 VAL A N 1
ATOM 1424 C CA . VAL A 1 183 ? -8.148 -14.511 6.525 1.00 96.38 183 VAL A CA 1
ATOM 1425 C C . VAL A 1 183 ? -7.209 -14.518 5.328 1.00 96.38 183 VAL A C 1
ATOM 1427 O O . VAL A 1 183 ? -6.450 -13.569 5.119 1.00 96.38 183 VAL A O 1
ATOM 1430 N N . ALA A 1 184 ? -7.206 -15.619 4.581 1.00 96.88 184 ALA A N 1
ATOM 1431 C CA . ALA A 1 184 ? -6.374 -15.769 3.394 1.00 96.88 184 ALA A CA 1
ATOM 1432 C C . ALA A 1 184 ? -6.875 -14.875 2.253 1.00 96.88 184 ALA A C 1
ATOM 1434 O O . ALA A 1 184 ? -8.064 -14.577 2.152 1.00 96.88 184 ALA A O 1
ATOM 1435 N N . TYR A 1 185 ? -5.962 -14.460 1.381 1.00 97.31 185 TYR A N 1
ATOM 1436 C CA . TYR A 1 185 ? -6.327 -13.767 0.152 1.00 97.31 185 TYR A CA 1
ATOM 1437 C C . TYR A 1 185 ? -6.950 -14.747 -0.838 1.00 97.31 185 TYR A C 1
ATOM 1439 O O . TYR A 1 185 ? -6.554 -15.912 -0.922 1.00 97.31 185 TYR A O 1
ATOM 1447 N N . THR A 1 186 ? -7.879 -14.253 -1.646 1.00 97.00 186 THR A N 1
ATOM 1448 C CA . THR A 1 186 ? -8.497 -15.041 -2.708 1.00 97.00 186 THR A CA 1
ATOM 1449 C C . THR A 1 186 ? -7.626 -14.968 -3.954 1.00 97.00 186 THR A C 1
ATOM 1451 O O . THR A 1 186 ? -7.408 -13.894 -4.509 1.00 97.00 186 THR A O 1
ATOM 1454 N N . LYS A 1 187 ? -7.118 -16.109 -4.422 1.00 95.62 187 LYS A N 1
ATOM 1455 C CA . LYS A 1 187 ? -6.369 -16.180 -5.683 1.00 95.62 187 LYS A CA 1
ATOM 1456 C C . LYS A 1 187 ? -7.310 -15.883 -6.860 1.00 95.62 187 LYS A C 1
ATOM 1458 O O . LYS A 1 187 ? -8.351 -16.523 -6.981 1.00 95.62 187 LYS A O 1
ATOM 1463 N N . LYS A 1 188 ? -6.943 -14.929 -7.718 1.00 95.06 188 LYS A N 1
ATOM 1464 C CA . LYS A 1 188 ? -7.700 -14.535 -8.918 1.00 95.06 188 LYS A CA 1
ATOM 1465 C C . LYS A 1 188 ? -6.978 -14.988 -10.192 1.00 95.06 188 LYS A C 1
ATOM 1467 O O . LYS A 1 188 ? -6.355 -16.050 -10.225 1.00 95.06 188 LYS A O 1
ATOM 1472 N N . ASN A 1 189 ? -7.097 -14.201 -11.250 1.00 93.50 189 ASN A N 1
ATOM 1473 C CA . ASN A 1 189 ? -6.469 -14.385 -12.544 1.00 93.50 189 ASN A CA 1
ATOM 1474 C C . ASN A 1 189 ? -4.967 -14.060 -12.519 1.00 93.50 189 ASN A C 1
ATOM 1476 O O . ASN A 1 189 ? -4.424 -13.489 -11.570 1.00 93.50 189 ASN A O 1
ATOM 1480 N N . ILE A 1 190 ? -4.309 -14.462 -13.601 1.00 94.75 190 ILE A N 1
ATOM 1481 C CA . ILE A 1 190 ? -2.974 -14.002 -13.963 1.00 94.75 190 ILE A CA 1
ATOM 1482 C C . ILE A 1 190 ? -3.167 -12.838 -14.934 1.00 94.75 190 ILE A C 1
ATOM 1484 O O . ILE A 1 190 ? -3.948 -12.958 -15.878 1.00 94.75 190 ILE A O 1
ATOM 1488 N N . GLU A 1 191 ? -2.478 -11.733 -14.690 1.00 94.38 191 GLU A N 1
ATOM 1489 C CA . GLU A 1 191 ? -2.434 -10.567 -15.571 1.00 94.38 191 GLU A CA 1
ATOM 1490 C C . GLU A 1 191 ? -1.044 -10.469 -16.204 1.00 94.38 191 GLU A C 1
ATOM 1492 O O . GLU A 1 191 ? -0.036 -10.816 -15.583 1.00 94.38 191 GLU A O 1
ATOM 1497 N N . GLU A 1 192 ? -0.990 -10.022 -17.454 1.00 94.44 192 GLU A N 1
ATOM 1498 C CA . GLU A 1 192 ? 0.258 -9.739 -18.156 1.00 94.44 192 GLU A CA 1
ATOM 1499 C C . GLU A 1 192 ? 0.461 -8.228 -18.171 1.00 94.44 192 GLU A C 1
ATOM 1501 O O . GLU A 1 192 ? -0.391 -7.486 -18.652 1.00 94.44 192 GLU A O 1
ATOM 1506 N N . VAL A 1 193 ? 1.561 -7.776 -17.573 1.00 94.44 193 VAL A N 1
ATOM 1507 C CA . VAL A 1 193 ? 1.874 -6.355 -17.419 1.00 94.44 193 VAL A CA 1
ATOM 1508 C C . VAL A 1 193 ? 3.175 -6.076 -18.155 1.00 94.44 193 VAL A C 1
ATOM 1510 O O . VAL A 1 193 ? 4.219 -6.639 -17.817 1.00 94.44 193 VAL A O 1
ATOM 1513 N N . GLU A 1 194 ? 3.106 -5.221 -19.169 1.00 94.31 194 GLU A N 1
ATOM 1514 C CA . GLU A 1 194 ? 4.278 -4.714 -19.880 1.00 94.31 194 GLU A CA 1
ATOM 1515 C C . GLU A 1 194 ? 5.169 -3.901 -18.931 1.00 94.31 194 GLU A C 1
ATOM 1517 O O . GLU A 1 194 ? 4.683 -3.157 -18.075 1.00 94.31 194 GLU A O 1
ATOM 1522 N N . ALA A 1 195 ? 6.486 -4.015 -19.096 1.00 92.88 195 ALA A N 1
ATOM 1523 C CA . ALA A 1 195 ? 7.485 -3.248 -18.358 1.00 92.88 195 ALA A CA 1
ATOM 1524 C C . ALA A 1 195 ? 8.287 -2.345 -19.318 1.00 92.88 195 ALA A C 1
ATOM 1526 O O . ALA A 1 195 ? 9.447 -2.645 -19.609 1.00 92.88 195 ALA A O 1
ATOM 1527 N N . PRO A 1 196 ? 7.718 -1.219 -19.803 1.00 91.00 196 PRO A N 1
ATOM 1528 C CA . PRO A 1 196 ? 8.386 -0.335 -20.766 1.00 91.00 196 PRO A CA 1
ATOM 1529 C C . PRO A 1 196 ? 9.743 0.199 -20.290 1.00 91.00 196 PRO A C 1
ATOM 1531 O O . PRO A 1 196 ? 10.625 0.464 -21.101 1.00 91.00 196 PRO A O 1
ATOM 1534 N N . SER A 1 197 ? 9.933 0.337 -18.974 1.00 91.56 197 SER A N 1
ATOM 1535 C CA . SER A 1 197 ? 11.200 0.767 -18.369 1.00 91.56 197 SER A CA 1
ATOM 1536 C C . SER A 1 197 ? 12.328 -0.262 -18.488 1.00 91.56 197 SER A C 1
ATOM 1538 O O . SER A 1 197 ? 13.483 0.087 -18.282 1.00 91.56 197 SER A O 1
ATOM 1540 N N . GLU A 1 198 ? 12.004 -1.520 -18.789 1.00 92.19 198 GLU A N 1
ATOM 1541 C CA . GLU A 1 198 ? 12.957 -2.621 -18.980 1.00 92.19 198 GLU A CA 1
ATOM 1542 C C . GLU A 1 198 ? 13.142 -2.959 -20.469 1.00 92.19 198 GLU A C 1
ATOM 1544 O O . GLU A 1 198 ? 13.618 -4.043 -20.804 1.00 92.19 198 GLU A O 1
ATOM 1549 N N . ARG A 1 199 ? 12.750 -2.048 -21.375 1.00 93.31 199 ARG A N 1
ATOM 1550 C CA . ARG A 1 199 ? 12.929 -2.217 -22.822 1.00 93.31 199 ARG A CA 1
ATOM 1551 C C . ARG A 1 199 ? 14.376 -2.592 -23.144 1.00 93.31 199 ARG A C 1
ATOM 1553 O O . ARG A 1 199 ? 15.315 -1.937 -22.692 1.00 93.31 199 ARG A O 1
ATOM 1560 N N . TYR A 1 200 ? 14.533 -3.605 -23.984 1.00 92.12 200 TYR A N 1
ATOM 1561 C CA . TYR A 1 200 ? 15.815 -4.017 -24.542 1.00 92.12 200 TYR A CA 1
ATOM 1562 C C . TYR A 1 200 ? 15.724 -4.094 -26.066 1.00 92.12 200 TYR A C 1
ATOM 1564 O O . TYR A 1 200 ? 14.636 -4.024 -26.641 1.00 92.12 200 TYR A O 1
ATOM 1572 N N . TYR A 1 201 ? 16.872 -4.221 -26.722 1.00 92.88 201 TYR A N 1
ATOM 1573 C CA . TYR A 1 201 ? 16.953 -4.322 -28.174 1.00 92.88 201 TYR A CA 1
ATOM 1574 C C . TYR A 1 201 ? 17.503 -5.690 -28.571 1.00 92.88 201 TYR A C 1
ATOM 1576 O O . TYR A 1 201 ? 18.508 -6.136 -28.018 1.00 92.88 201 TYR A O 1
ATOM 1584 N N . ASP A 1 202 ? 16.832 -6.346 -29.515 1.00 90.94 202 ASP A N 1
ATOM 1585 C CA . ASP A 1 202 ? 17.312 -7.557 -30.182 1.00 90.94 202 ASP A CA 1
ATOM 1586 C C . ASP A 1 202 ? 17.619 -7.218 -31.645 1.00 90.94 202 ASP A C 1
ATOM 1588 O O . ASP A 1 202 ? 16.724 -7.086 -32.492 1.00 90.94 202 ASP A O 1
ATOM 1592 N N . GLY A 1 203 ? 18.899 -6.943 -31.904 1.00 89.06 203 GLY A N 1
ATOM 1593 C CA . GLY A 1 203 ? 19.352 -6.299 -33.131 1.00 89.06 203 GLY A CA 1
ATOM 1594 C C . GLY A 1 203 ? 18.656 -4.951 -33.322 1.00 89.06 203 GLY A C 1
ATOM 1595 O O . GLY A 1 203 ? 18.855 -4.015 -32.551 1.00 89.06 203 GLY A O 1
ATOM 1596 N N . CYS A 1 204 ? 17.814 -4.870 -34.348 1.00 91.56 204 CYS A N 1
ATOM 1597 C CA . CYS A 1 204 ? 17.063 -3.662 -34.667 1.00 91.56 204 CYS A CA 1
ATOM 1598 C C . CYS A 1 204 ? 15.719 -3.540 -33.942 1.00 91.56 204 CYS A C 1
ATOM 1600 O O . CYS A 1 204 ? 15.151 -2.451 -33.910 1.00 91.56 204 CYS A O 1
ATOM 1602 N N . ASN A 1 205 ? 15.183 -4.628 -33.387 1.00 93.44 205 ASN A N 1
ATOM 1603 C CA . ASN A 1 205 ? 13.832 -4.618 -32.835 1.00 93.44 205 ASN A CA 1
ATOM 1604 C C . ASN A 1 205 ? 13.836 -4.185 -31.369 1.00 93.44 205 ASN A C 1
ATOM 1606 O O . ASN A 1 205 ? 14.581 -4.731 -30.554 1.00 93.44 205 ASN A O 1
ATOM 1610 N N . ALA A 1 206 ? 12.968 -3.234 -31.028 1.00 93.12 206 ALA A N 1
ATOM 1611 C CA . ALA A 1 206 ? 12.686 -2.889 -29.641 1.00 93.12 206 ALA A CA 1
ATOM 1612 C C . ALA A 1 206 ? 11.738 -3.922 -29.024 1.00 93.12 206 ALA A C 1
ATOM 1614 O O . ALA A 1 206 ? 10.631 -4.137 -29.519 1.00 93.12 206 ALA A O 1
ATOM 1615 N N . MET A 1 207 ? 12.166 -4.526 -27.921 1.00 94.81 207 MET A N 1
ATOM 1616 C CA . MET A 1 207 ? 11.411 -5.531 -27.186 1.00 94.81 207 MET A CA 1
ATOM 1617 C C . MET A 1 207 ? 11.042 -4.979 -25.809 1.00 94.81 207 MET A C 1
ATOM 1619 O O . MET A 1 207 ? 11.911 -4.569 -25.036 1.00 94.81 207 MET A O 1
ATOM 1623 N N . VAL A 1 208 ? 9.752 -4.986 -25.481 1.00 96.25 208 VAL A N 1
ATOM 1624 C CA . VAL A 1 208 ? 9.244 -4.624 -24.155 1.00 96.25 208 VAL A CA 1
ATOM 1625 C C . VAL A 1 208 ? 8.966 -5.909 -23.377 1.00 96.25 208 VAL A C 1
ATOM 1627 O O . VAL A 1 208 ? 8.078 -6.674 -23.765 1.00 96.25 208 VAL A O 1
ATOM 1630 N N . PRO A 1 209 ? 9.704 -6.194 -22.289 1.00 95.00 209 PRO A N 1
ATOM 1631 C CA . PRO A 1 209 ? 9.427 -7.354 -21.458 1.00 95.00 209 PRO A CA 1
ATOM 1632 C C . PRO A 1 209 ? 8.013 -7.309 -20.887 1.00 95.00 209 PRO A C 1
ATOM 1634 O O . PRO A 1 209 ? 7.519 -6.260 -20.474 1.00 95.00 209 PRO A O 1
ATOM 1637 N N . VAL A 1 210 ? 7.393 -8.478 -20.795 1.00 95.56 210 VAL A N 1
ATOM 1638 C CA . VAL A 1 210 ? 6.100 -8.660 -20.137 1.00 95.56 210 VAL A CA 1
ATOM 1639 C C . VAL A 1 210 ? 6.319 -9.477 -18.876 1.00 95.56 210 VAL A C 1
ATOM 1641 O O . VAL A 1 210 ? 7.036 -10.479 -18.888 1.00 95.56 210 VAL A O 1
ATOM 1644 N N . LYS A 1 211 ? 5.698 -9.071 -17.771 1.00 95.12 211 LYS A N 1
ATOM 1645 C CA . LYS A 1 211 ? 5.701 -9.818 -16.510 1.00 95.12 211 LYS A CA 1
ATOM 1646 C C . LYS A 1 211 ? 4.322 -10.413 -16.279 1.00 95.12 211 LYS A C 1
ATOM 1648 O O . LYS A 1 211 ? 3.324 -9.698 -16.277 1.00 95.12 211 LYS A O 1
ATOM 1653 N N . ARG A 1 212 ? 4.269 -11.723 -16.038 1.00 94.88 212 ARG A N 1
ATOM 1654 C CA . ARG A 1 212 ? 3.046 -12.415 -15.624 1.00 94.88 212 ARG A CA 1
ATOM 1655 C C . ARG A 1 212 ? 2.917 -12.269 -14.120 1.00 94.88 212 ARG A C 1
ATOM 1657 O O . ARG A 1 212 ? 3.781 -12.720 -13.363 1.00 94.88 212 ARG A O 1
ATOM 1664 N N . GLN A 1 213 ? 1.847 -11.628 -13.682 1.00 96.31 213 GLN A N 1
ATOM 1665 C CA . GLN A 1 213 ? 1.562 -11.376 -12.280 1.00 96.31 213 GLN A CA 1
ATOM 1666 C C . GLN A 1 213 ? 0.344 -12.185 -11.853 1.00 96.31 213 GLN A C 1
ATOM 1668 O O . GLN A 1 213 ? -0.717 -12.112 -12.465 1.00 96.31 213 GLN A O 1
ATOM 1673 N N . GLN A 1 214 ? 0.479 -12.962 -10.784 1.00 95.94 214 GLN A N 1
ATOM 1674 C CA . GLN A 1 214 ? -0.668 -13.569 -10.127 1.00 95.94 214 GLN A CA 1
ATOM 1675 C C . GLN A 1 214 ? -1.348 -12.517 -9.256 1.00 95.94 214 GLN A C 1
ATOM 1677 O O . GLN A 1 214 ? -0.744 -12.025 -8.300 1.00 95.94 214 GLN A O 1
ATOM 1682 N N . VAL A 1 215 ? -2.614 -12.233 -9.550 1.00 96.31 215 VAL A N 1
ATOM 1683 C CA . VAL A 1 215 ? -3.433 -11.310 -8.766 1.00 96.31 215 VAL A CA 1
ATOM 1684 C C . VAL A 1 215 ? -4.122 -12.069 -7.638 1.00 96.31 215 VAL A C 1
ATOM 1686 O O . VAL A 1 215 ? -4.647 -13.174 -7.824 1.00 96.31 215 VAL A O 1
ATOM 1689 N N . TYR A 1 216 ? -4.116 -11.467 -6.457 1.00 97.06 216 TYR A N 1
ATOM 1690 C CA . TYR A 1 216 ? -4.861 -11.884 -5.282 1.00 97.06 216 TYR A CA 1
ATOM 1691 C C . TYR A 1 216 ? -5.814 -10.759 -4.875 1.00 97.06 216 TYR A C 1
ATOM 1693 O O . TYR A 1 216 ? -5.429 -9.592 -4.853 1.00 97.06 216 TYR A O 1
ATOM 1701 N N . GLU A 1 217 ? -7.050 -11.108 -4.542 1.00 97.12 217 GLU A N 1
ATOM 1702 C CA . GLU A 1 217 ? -8.007 -10.201 -3.914 1.00 97.12 217 GLU A CA 1
ATOM 1703 C C . GLU A 1 217 ? -7.883 -10.332 -2.394 1.00 97.12 217 GLU A C 1
ATOM 1705 O O . GLU A 1 217 ? -7.964 -11.430 -1.829 1.00 97.12 217 GLU A O 1
ATOM 1710 N N . ARG A 1 218 ? -7.639 -9.205 -1.735 1.00 97.19 218 ARG A N 1
ATOM 1711 C CA . ARG A 1 218 ? -7.583 -9.095 -0.282 1.00 97.19 218 ARG A CA 1
ATOM 1712 C C . ARG A 1 218 ? -9.011 -9.096 0.301 1.00 97.19 218 ARG A C 1
ATOM 1714 O O . ARG A 1 218 ? -9.964 -8.842 -0.429 1.00 97.19 218 ARG A O 1
ATOM 1721 N N . PRO A 1 219 ? -9.198 -9.367 1.605 1.00 94.94 219 PRO A N 1
ATOM 1722 C CA . PRO A 1 219 ? -10.537 -9.473 2.204 1.00 94.94 219 PRO A CA 1
ATOM 1723 C C . PRO A 1 219 ? -11.400 -8.198 2.161 1.00 94.94 219 PRO A C 1
ATOM 1725 O O . PRO A 1 219 ? -12.605 -8.268 2.367 1.00 94.94 219 PRO A O 1
ATOM 1728 N N . ASP A 1 220 ? -10.799 -7.038 1.910 1.00 94.06 220 ASP A N 1
ATOM 1729 C CA . ASP A 1 220 ? -11.458 -5.745 1.682 1.00 94.06 220 ASP A CA 1
ATOM 1730 C C . ASP A 1 220 ? -11.762 -5.457 0.198 1.00 94.06 220 ASP A C 1
ATOM 1732 O O . ASP A 1 220 ? -12.227 -4.369 -0.129 1.00 94.06 220 ASP A O 1
ATOM 1736 N N . GLY A 1 221 ? -11.456 -6.392 -0.705 1.00 93.38 221 GLY A N 1
ATOM 1737 C CA . GLY A 1 221 ? -11.619 -6.246 -2.154 1.00 93.38 221 GLY A CA 1
ATOM 1738 C C . GLY A 1 221 ? -10.444 -5.569 -2.870 1.00 93.38 221 GLY A C 1
ATOM 1739 O O . GLY A 1 221 ? -10.419 -5.516 -4.101 1.00 93.38 221 GLY A O 1
ATOM 1740 N N . SER A 1 222 ? -9.438 -5.068 -2.143 1.00 95.69 222 SER A N 1
ATOM 1741 C CA . SER A 1 222 ? -8.246 -4.489 -2.775 1.00 95.69 222 SER A CA 1
ATOM 1742 C C . SER A 1 222 ? -7.355 -5.571 -3.406 1.00 95.69 222 SER A C 1
ATOM 1744 O O . SER A 1 222 ? -7.404 -6.745 -3.035 1.00 95.69 222 SER A O 1
ATOM 1746 N N . LYS A 1 223 ? -6.542 -5.203 -4.403 1.00 94.88 223 LYS A N 1
ATOM 1747 C CA . LYS A 1 223 ? -5.706 -6.154 -5.157 1.00 94.88 223 LYS A CA 1
ATOM 1748 C C . LYS A 1 223 ? -4.265 -6.183 -4.644 1.00 94.88 223 LYS A C 1
ATOM 1750 O O . LYS A 1 223 ? -3.686 -5.147 -4.326 1.00 94.88 223 LYS A O 1
ATOM 1755 N N . HIS A 1 224 ? -3.670 -7.371 -4.635 1.00 95.31 224 HIS A N 1
ATOM 1756 C CA . HIS A 1 224 ? -2.244 -7.597 -4.415 1.00 95.31 224 HIS A CA 1
ATOM 1757 C C . HIS A 1 224 ? -1.693 -8.508 -5.515 1.00 95.31 224 HIS A C 1
ATOM 1759 O O . HIS A 1 224 ? -2.168 -9.631 -5.682 1.00 95.31 224 HIS A O 1
ATOM 1765 N N . SER A 1 225 ? -0.688 -8.040 -6.250 1.00 94.50 225 SER A N 1
ATOM 1766 C CA . SER A 1 225 ? -0.119 -8.761 -7.392 1.00 94.50 225 SER A CA 1
ATOM 1767 C C . SER A 1 225 ? 1.309 -9.208 -7.100 1.00 94.50 225 SER A C 1
ATOM 1769 O O . SER A 1 225 ? 2.111 -8.445 -6.566 1.00 94.50 225 SER A O 1
ATOM 1771 N N . VAL A 1 226 ? 1.631 -10.449 -7.465 1.00 93.88 226 VAL A N 1
ATOM 1772 C CA . VAL A 1 226 ? 2.976 -11.021 -7.320 1.00 93.88 226 VAL A CA 1
ATOM 1773 C C . VAL A 1 226 ? 3.447 -11.538 -8.668 1.00 93.88 226 VAL A C 1
ATOM 1775 O O . VAL A 1 226 ? 2.768 -12.360 -9.284 1.00 93.88 226 VAL A O 1
ATOM 1778 N N . THR A 1 227 ? 4.622 -11.100 -9.115 1.00 93.81 227 THR A N 1
ATOM 1779 C CA . THR A 1 227 ? 5.258 -11.624 -10.329 1.00 93.81 227 THR A CA 1
ATOM 1780 C C . THR A 1 227 ? 5.554 -13.112 -10.164 1.00 93.81 227 THR A C 1
ATOM 1782 O O . THR A 1 227 ? 6.235 -13.511 -9.221 1.00 93.81 227 THR A O 1
ATOM 1785 N N . ILE A 1 228 ? 5.033 -13.932 -11.075 1.00 94.12 228 ILE A N 1
ATOM 1786 C CA . ILE A 1 228 ? 5.227 -15.389 -11.072 1.00 94.12 228 ILE A CA 1
ATOM 1787 C C . ILE A 1 228 ? 6.229 -15.844 -12.129 1.00 94.12 228 ILE A C 1
ATOM 1789 O O . ILE A 1 228 ? 6.958 -16.805 -11.904 1.00 94.12 228 ILE A O 1
ATOM 1793 N N . SER A 1 229 ? 6.265 -15.171 -13.277 1.00 93.25 229 SER A N 1
ATOM 1794 C CA . SER A 1 229 ? 7.179 -15.473 -14.374 1.00 93.25 229 SER A CA 1
ATOM 1795 C C . SER A 1 229 ? 7.254 -14.293 -15.339 1.00 93.25 229 SER A C 1
ATOM 1797 O O . SER A 1 229 ? 6.457 -13.355 -15.264 1.00 93.25 229 SER A O 1
ATOM 1799 N N . ASN A 1 230 ? 8.167 -14.380 -16.298 1.00 93.06 230 ASN A N 1
ATOM 1800 C CA . ASN A 1 230 ? 8.124 -13.523 -17.478 1.00 93.06 230 ASN A CA 1
ATOM 1801 C C . ASN A 1 230 ? 7.067 -14.058 -18.465 1.00 93.06 230 ASN A C 1
ATOM 1803 O O . ASN A 1 230 ? 6.741 -15.251 -18.452 1.00 93.06 230 ASN A O 1
ATOM 1807 N N . GLY A 1 231 ? 6.478 -13.157 -19.246 1.00 91.69 231 GLY A N 1
ATOM 1808 C CA . GLY A 1 231 ? 5.601 -13.438 -20.383 1.00 91.69 231 GLY A CA 1
ATOM 1809 C C . GLY A 1 231 ? 6.350 -13.276 -21.704 1.00 91.69 231 GLY A C 1
ATOM 1810 O O . GLY A 1 231 ? 7.565 -13.067 -21.711 1.00 91.69 231 GLY A O 1
ATOM 1811 N N . THR A 1 232 ? 5.629 -13.371 -22.820 1.00 93.38 232 THR A N 1
ATOM 1812 C CA . THR A 1 232 ? 6.203 -13.127 -24.149 1.00 93.38 232 THR A CA 1
ATOM 1813 C C . THR A 1 232 ? 6.445 -11.626 -24.320 1.00 93.38 232 THR A C 1
ATOM 1815 O O . THR A 1 232 ? 5.486 -10.864 -24.213 1.00 93.38 232 THR A O 1
ATOM 1818 N N . PRO A 1 233 ? 7.688 -11.175 -24.571 1.00 94.88 233 PRO A N 1
ATOM 1819 C CA . PRO A 1 233 ? 7.964 -9.763 -24.808 1.00 94.88 233 PRO A CA 1
ATOM 1820 C C . PRO A 1 233 ? 7.181 -9.222 -26.010 1.00 94.88 233 PRO A C 1
ATOM 1822 O O . PRO A 1 233 ? 7.024 -9.912 -27.020 1.00 94.88 233 PRO A O 1
ATOM 1825 N N . VAL A 1 234 ? 6.721 -7.976 -25.915 1.00 95.56 234 VAL A N 1
ATOM 1826 C CA . VAL A 1 234 ? 6.042 -7.274 -27.009 1.00 95.56 234 VAL A CA 1
ATOM 1827 C C . VAL A 1 234 ? 7.092 -6.674 -27.936 1.00 95.56 234 VAL A C 1
ATOM 1829 O O . VAL A 1 234 ? 8.008 -5.988 -27.486 1.00 95.56 234 VAL A O 1
ATOM 1832 N N . ASN A 1 235 ? 6.963 -6.937 -29.235 1.00 94.62 235 ASN A N 1
ATOM 1833 C CA . ASN A 1 235 ? 7.836 -6.369 -30.258 1.00 94.62 235 ASN A CA 1
ATOM 1834 C C . ASN A 1 235 ? 7.259 -5.027 -30.749 1.00 94.62 235 ASN A C 1
ATOM 1836 O O . ASN A 1 235 ? 6.205 -5.002 -31.382 1.00 94.62 235 ASN A O 1
ATOM 1840 N N . GLU A 1 236 ? 7.953 -3.920 -30.471 1.00 92.81 236 GLU A N 1
ATOM 1841 C CA . GLU A 1 236 ? 7.597 -2.555 -30.903 1.00 92.81 236 GLU A CA 1
ATOM 1842 C C . GLU A 1 236 ? 8.182 -2.182 -32.285 1.00 92.81 236 GLU A C 1
ATOM 1844 O O . GLU A 1 236 ? 8.113 -1.021 -32.718 1.00 92.81 236 GLU A O 1
ATOM 1849 N N . GLY A 1 237 ? 8.773 -3.159 -32.973 1.00 92.25 237 GLY A N 1
ATOM 1850 C CA . GLY A 1 237 ? 9.307 -3.051 -34.323 1.00 92.25 237 GLY A CA 1
ATOM 1851 C C . GLY A 1 237 ? 10.728 -2.499 -34.403 1.00 92.25 237 GLY A C 1
ATOM 1852 O O . GLY A 1 237 ? 11.410 -2.274 -33.401 1.00 92.25 237 GLY A O 1
ATOM 1853 N N . ASP A 1 238 ? 11.147 -2.274 -35.645 1.00 94.31 238 ASP A N 1
ATOM 1854 C CA . ASP A 1 238 ? 12.483 -1.831 -36.035 1.00 94.31 238 ASP A CA 1
ATOM 1855 C C . ASP A 1 238 ? 12.761 -0.376 -35.609 1.00 94.31 238 ASP A C 1
ATOM 1857 O O . ASP A 1 238 ? 11.973 0.531 -35.901 1.00 94.31 238 ASP A O 1
ATOM 1861 N N . LYS A 1 239 ? 13.879 -0.163 -34.907 1.00 92.88 239 LYS A N 1
ATOM 1862 C CA . LYS A 1 239 ? 14.403 1.138 -34.459 1.00 92.88 239 LYS A CA 1
ATOM 1863 C C . LYS A 1 239 ? 15.786 1.463 -35.036 1.00 92.88 239 LYS A C 1
ATOM 1865 O O . LYS A 1 239 ? 16.396 2.434 -34.601 1.00 92.88 239 LYS A O 1
ATOM 1870 N N . CYS A 1 240 ? 16.296 0.672 -35.976 1.00 93.44 240 CYS A N 1
ATOM 1871 C CA . CYS A 1 240 ? 17.566 0.956 -36.634 1.00 93.44 240 CYS A CA 1
ATOM 1872 C C . CYS A 1 240 ? 17.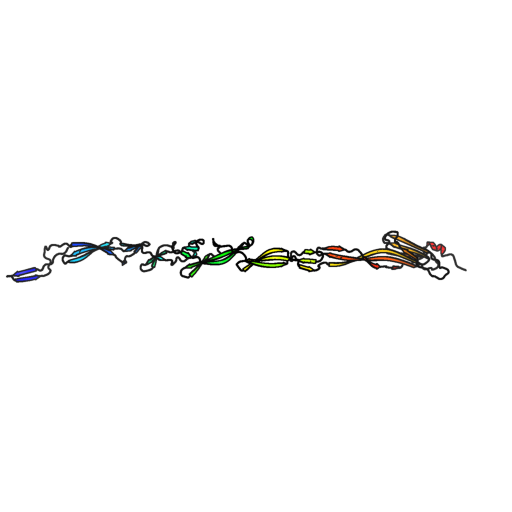444 2.113 -37.624 1.00 93.44 240 CYS A C 1
ATOM 1874 O O . CYS A 1 240 ? 16.511 2.176 -38.430 1.00 93.44 240 CYS A O 1
ATOM 1876 N N . GLU A 1 241 ? 18.465 2.962 -37.650 1.00 93.88 241 GLU A N 1
ATOM 1877 C CA . GLU A 1 241 ? 18.626 3.962 -38.699 1.00 93.88 241 GLU A CA 1
ATOM 1878 C C . GLU A 1 241 ? 19.492 3.392 -39.821 1.00 93.88 241 GLU A C 1
ATOM 1880 O O . GLU A 1 241 ? 20.523 2.759 -39.585 1.00 93.88 241 GLU A O 1
ATOM 1885 N N . ARG A 1 242 ? 19.058 3.601 -41.065 1.00 94.44 242 ARG A N 1
ATOM 1886 C CA . ARG A 1 242 ? 19.766 3.134 -42.259 1.00 94.44 242 ARG A CA 1
ATOM 1887 C C . ARG A 1 242 ? 20.138 4.328 -43.110 1.00 94.44 242 ARG A C 1
ATOM 1889 O O . ARG A 1 242 ? 19.273 5.119 -43.481 1.00 94.44 242 ARG A O 1
ATOM 1896 N N . SER A 1 243 ? 21.417 4.442 -43.431 1.00 94.31 243 SER A N 1
ATOM 1897 C CA . SER A 1 243 ? 21.935 5.497 -44.295 1.00 94.31 243 SER A CA 1
ATOM 1898 C C . SER A 1 243 ? 22.972 4.945 -45.266 1.00 94.31 243 SER A C 1
ATOM 1900 O O . SER A 1 243 ? 23.328 3.767 -45.224 1.00 94.31 243 SER A O 1
ATOM 1902 N N . LYS A 1 244 ? 23.412 5.797 -46.190 1.00 93.25 244 LYS A N 1
ATOM 1903 C CA . LYS A 1 244 ? 24.417 5.466 -47.195 1.00 93.25 244 LYS A CA 1
ATOM 1904 C C . LYS A 1 244 ? 25.610 6.378 -47.021 1.00 93.25 244 LYS A C 1
ATOM 1906 O O . LYS A 1 244 ? 25.448 7.592 -46.903 1.00 93.25 244 LYS A O 1
ATOM 1911 N N . GLU A 1 245 ? 26.796 5.793 -47.054 1.00 94.31 245 GLU A N 1
ATOM 1912 C CA . GLU A 1 245 ? 28.047 6.534 -47.062 1.00 94.31 245 GLU A CA 1
ATOM 1913 C C . GLU A 1 245 ? 28.709 6.385 -48.423 1.00 94.31 245 GLU A C 1
ATOM 1915 O O . GLU A 1 245 ? 28.766 5.294 -48.993 1.00 94.31 245 GLU A O 1
ATOM 1920 N N . GLN A 1 246 ? 29.211 7.499 -48.944 1.00 93.81 246 GLN A N 1
ATOM 1921 C CA . GLN A 1 246 ? 29.836 7.562 -50.255 1.00 93.81 246 GLN A CA 1
ATOM 1922 C C . GLN A 1 246 ? 31.278 8.030 -50.113 1.00 93.81 246 GLN A C 1
ATOM 1924 O O . GLN A 1 246 ? 31.576 8.939 -49.336 1.00 93.81 246 GLN A O 1
ATOM 1929 N N . ARG A 1 247 ? 32.176 7.431 -50.896 1.00 92.12 247 ARG A N 1
ATOM 1930 C CA . ARG A 1 247 ? 33.558 7.896 -51.029 1.00 92.12 247 ARG A CA 1
ATOM 1931 C C . ARG A 1 247 ? 33.991 7.883 -52.481 1.00 92.12 247 ARG A C 1
ATOM 1933 O O . ARG A 1 247 ? 33.518 7.090 -53.292 1.00 92.12 247 ARG A O 1
ATOM 1940 N N . GLN A 1 248 ? 34.985 8.704 -52.772 1.00 91.25 248 GLN A N 1
ATOM 1941 C CA . GLN A 1 248 ? 35.653 8.711 -54.059 1.00 91.25 248 GLN A CA 1
ATOM 1942 C C . GLN A 1 248 ? 37.063 8.144 -53.890 1.00 91.25 248 GLN A C 1
ATOM 1944 O O . GLN A 1 248 ? 37.863 8.667 -53.117 1.00 91.25 248 GLN A O 1
ATOM 1949 N N . ARG A 1 249 ? 37.368 7.060 -54.604 1.00 89.94 249 ARG A N 1
ATOM 1950 C CA . ARG A 1 249 ? 38.669 6.387 -54.579 1.00 89.94 249 ARG A CA 1
ATOM 1951 C C . ARG A 1 249 ? 39.363 6.563 -55.919 1.00 89.94 249 ARG A C 1
ATOM 1953 O O . ARG A 1 249 ? 38.819 6.212 -56.965 1.00 89.94 249 ARG A O 1
ATOM 1960 N N . TYR A 1 250 ? 40.574 7.097 -55.894 1.00 87.56 250 TYR A N 1
ATOM 1961 C CA . TYR A 1 250 ? 41.391 7.237 -57.091 1.00 87.56 250 TYR A CA 1
ATOM 1962 C C . TYR A 1 250 ? 41.784 5.856 -57.648 1.00 87.56 250 TYR A C 1
ATOM 1964 O O . TYR A 1 250 ? 42.127 4.949 -56.893 1.00 87.56 250 TYR A O 1
ATOM 1972 N N . ILE A 1 251 ? 41.692 5.673 -58.969 1.00 87.62 251 ILE A N 1
ATOM 1973 C CA . ILE A 1 251 ? 42.045 4.407 -59.636 1.00 87.62 251 ILE A CA 1
ATOM 1974 C C . ILE A 1 251 ? 43.329 4.552 -60.447 1.00 87.62 251 ILE A C 1
ATOM 1976 O O . ILE A 1 251 ? 44.206 3.692 -60.373 1.00 87.62 251 ILE A O 1
ATOM 1980 N N . ARG A 1 252 ? 43.367 5.552 -61.333 1.00 87.31 252 ARG A N 1
ATOM 1981 C CA . ARG A 1 252 ? 44.452 5.786 -62.296 1.00 87.31 252 ARG A CA 1
ATOM 1982 C C . ARG A 1 252 ? 44.273 7.117 -63.014 1.00 87.31 252 ARG A C 1
ATOM 1984 O O . ARG A 1 252 ? 43.162 7.637 -63.093 1.00 87.31 252 ARG A O 1
ATOM 1991 N N . THR A 1 253 ? 45.329 7.558 -63.669 1.00 88.12 253 THR A N 1
ATOM 1992 C CA . THR A 1 253 ? 45.348 8.660 -64.616 1.00 88.12 253 THR A CA 1
ATOM 1993 C C . THR A 1 253 ? 45.603 8.101 -66.006 1.00 88.12 253 THR A C 1
ATOM 1995 O O . THR A 1 253 ? 46.555 7.352 -66.240 1.00 88.12 253 THR A O 1
ATOM 1998 N N . LYS A 1 254 ? 44.729 8.454 -66.949 1.00 88.56 254 LYS A N 1
ATOM 1999 C CA . LYS A 1 254 ? 44.922 8.195 -68.376 1.00 88.56 254 LYS A CA 1
ATOM 2000 C C . LYS A 1 254 ? 45.572 9.424 -69.003 1.00 88.56 254 LYS A C 1
ATOM 2002 O O . LYS A 1 254 ? 45.049 10.529 -68.878 1.00 88.56 254 LYS A O 1
ATOM 2007 N N . PHE A 1 255 ? 46.678 9.215 -69.699 1.00 86.75 255 PHE A N 1
ATOM 2008 C CA . PHE A 1 255 ? 47.332 10.222 -70.524 1.00 86.75 255 PHE A CA 1
ATOM 2009 C C . PHE A 1 255 ? 47.023 9.891 -71.965 1.00 86.75 255 PHE A C 1
ATOM 2011 O O . PHE A 1 255 ? 47.268 8.766 -72.394 1.00 86.75 255 PHE A O 1
ATOM 2018 N N . GLU A 1 256 ? 46.492 10.851 -72.703 1.00 87.88 256 GLU A N 1
ATOM 2019 C CA . GLU A 1 256 ? 46.236 10.689 -74.123 1.00 87.88 256 GLU A CA 1
ATOM 2020 C C . GLU A 1 256 ? 46.829 11.875 -74.863 1.00 87.88 256 GLU A C 1
ATOM 2022 O O . GLU A 1 256 ? 46.585 13.027 -74.503 1.00 87.88 256 GLU A O 1
ATOM 2027 N N . ALA A 1 257 ? 47.606 11.602 -75.905 1.00 86.12 257 ALA A N 1
ATOM 2028 C CA . ALA A 1 257 ? 48.173 12.641 -76.748 1.00 86.12 257 ALA A CA 1
ATOM 2029 C C . ALA A 1 257 ? 48.274 12.213 -78.216 1.00 86.12 257 ALA A C 1
ATOM 2031 O O . ALA A 1 257 ? 48.353 11.027 -78.534 1.00 86.12 257 ALA A O 1
ATOM 2032 N N . LYS A 1 258 ? 48.255 13.193 -79.123 1.00 84.31 258 LYS A N 1
ATOM 2033 C CA . LYS A 1 258 ? 48.453 13.001 -80.566 1.00 84.31 258 LYS A CA 1
ATOM 2034 C C . LYS A 1 258 ? 49.272 14.147 -81.157 1.00 84.31 258 LYS A C 1
ATOM 2036 O O . LYS A 1 258 ? 49.200 15.278 -80.672 1.00 84.31 258 LYS A O 1
ATOM 2041 N N . GLY A 1 259 ? 50.008 13.865 -82.230 1.00 80.62 259 GLY A N 1
ATOM 2042 C CA . GLY A 1 259 ? 50.882 14.832 -82.901 1.00 80.62 259 GLY A CA 1
ATOM 2043 C C . GLY A 1 259 ? 52.367 14.531 -82.699 1.00 80.62 259 GLY A C 1
ATOM 2044 O O . GLY A 1 259 ? 52.756 13.369 -82.602 1.00 80.62 259 GLY A O 1
ATOM 2045 N N . TYR A 1 260 ? 53.191 15.580 -82.685 1.00 79.12 260 TYR A N 1
ATOM 2046 C CA . TYR A 1 260 ? 54.645 15.477 -82.547 1.00 79.12 260 TYR A CA 1
ATOM 2047 C C . TYR A 1 260 ? 55.137 16.391 -81.417 1.00 79.12 260 TYR A C 1
ATOM 2049 O O . TYR A 1 260 ? 55.192 17.614 -81.573 1.00 79.12 260 TYR A O 1
ATOM 2057 N N . GLY A 1 261 ? 55.444 15.813 -80.260 1.00 80.94 261 GLY A N 1
ATOM 2058 C CA . GLY A 1 261 ? 55.797 16.571 -79.065 1.00 80.94 261 GLY A CA 1
ATOM 2059 C C . GLY A 1 261 ? 55.787 15.736 -77.790 1.00 80.94 261 GLY A C 1
ATOM 2060 O O . GLY A 1 261 ? 55.671 14.516 -77.842 1.00 80.94 261 GLY A O 1
ATOM 2061 N N . THR A 1 262 ? 55.853 16.407 -76.644 1.00 84.75 262 THR A N 1
ATOM 2062 C CA . THR A 1 262 ? 55.835 15.769 -75.322 1.00 84.75 262 THR A CA 1
ATOM 2063 C C . THR A 1 262 ? 54.661 16.293 -74.502 1.00 84.75 262 THR A C 1
ATOM 2065 O O . THR A 1 262 ? 54.513 17.502 -74.307 1.00 84.75 262 THR A O 1
ATOM 2068 N N . LEU A 1 263 ? 53.828 15.388 -73.990 1.00 85.75 263 LEU A N 1
ATOM 2069 C CA . LEU A 1 263 ? 52.829 15.688 -72.966 1.00 85.75 263 LEU A CA 1
ATOM 2070 C C . LEU A 1 263 ? 53.495 15.587 -71.596 1.00 85.75 263 LEU A C 1
ATOM 2072 O O . LEU A 1 263 ? 54.044 14.541 -71.274 1.00 85.75 263 LEU A O 1
ATOM 2076 N N . TYR A 1 264 ? 53.398 16.633 -70.781 1.00 86.94 264 TYR A N 1
ATOM 2077 C CA . TYR A 1 264 ? 53.771 16.600 -69.372 1.00 86.94 264 TYR A CA 1
ATOM 2078 C C . TYR A 1 264 ? 52.527 16.711 -68.499 1.00 86.94 264 TYR A C 1
ATOM 2080 O O . TYR A 1 264 ? 51.664 17.554 -68.737 1.00 86.94 264 TYR A O 1
ATOM 2088 N N . SER A 1 265 ? 52.476 15.912 -67.447 1.00 86.94 265 SER A N 1
ATOM 2089 C CA . SER A 1 265 ? 51.514 16.030 -66.361 1.00 86.94 265 SER A CA 1
ATOM 2090 C C . SER A 1 265 ? 52.244 16.307 -65.061 1.00 86.94 265 SER A C 1
ATOM 2092 O O . SER A 1 265 ? 53.398 15.909 -64.895 1.00 86.94 265 SER A O 1
ATOM 2094 N N . TYR A 1 266 ? 51.537 16.948 -64.140 1.00 86.81 266 TYR A N 1
ATOM 2095 C CA . TYR A 1 266 ? 52.009 17.276 -62.803 1.00 86.81 266 TYR A CA 1
ATOM 2096 C C . TYR A 1 266 ? 51.067 16.685 -61.769 1.00 86.81 266 TYR A C 1
ATOM 2098 O O . TYR A 1 266 ? 49.864 16.606 -62.008 1.00 86.81 266 TYR A O 1
ATOM 2106 N N . ASN A 1 267 ? 51.609 16.294 -60.622 1.00 85.44 267 ASN A N 1
ATOM 2107 C CA . ASN A 1 267 ? 50.825 15.939 -59.447 1.00 85.44 267 ASN A CA 1
ATOM 2108 C C . ASN A 1 267 ? 51.093 16.954 -58.309 1.00 85.44 267 ASN A C 1
ATOM 2110 O O . ASN A 1 267 ? 52.025 17.761 -58.412 1.00 85.44 267 ASN A O 1
ATOM 2114 N N . PRO A 1 268 ? 50.335 16.910 -57.197 1.00 81.00 268 PRO A N 1
ATOM 2115 C CA . PRO A 1 268 ? 50.535 17.818 -56.064 1.00 81.00 268 PRO A CA 1
ATOM 2116 C C . PRO A 1 268 ? 51.926 17.718 -55.421 1.00 81.00 268 PRO A C 1
ATOM 2118 O O . PRO A 1 268 ? 52.406 18.687 -54.846 1.00 81.00 268 PRO A O 1
ATOM 2121 N N . SER A 1 269 ? 52.585 16.558 -55.520 1.00 82.25 269 SER A N 1
ATOM 2122 C CA . SER A 1 269 ? 53.905 16.323 -54.924 1.00 82.25 269 SER A CA 1
ATOM 2123 C C . SER A 1 269 ? 55.070 16.820 -55.793 1.00 82.25 269 SER A C 1
ATOM 2125 O O . SER A 1 269 ? 56.222 16.540 -55.473 1.00 82.25 269 SER A O 1
ATOM 2127 N N . GLY A 1 270 ? 54.796 17.470 -56.931 1.00 79.44 270 GLY A N 1
ATOM 2128 C CA . GLY A 1 270 ? 55.814 17.944 -57.875 1.00 79.44 270 GLY A CA 1
ATOM 2129 C C . GLY A 1 270 ? 56.423 16.862 -58.780 1.00 79.44 270 GLY A C 1
ATOM 2130 O O . GLY A 1 270 ? 57.311 17.158 -59.577 1.00 79.44 270 GLY A O 1
ATOM 2131 N N . LYS A 1 271 ? 55.945 15.613 -58.712 1.00 82.62 271 LYS A N 1
ATOM 2132 C CA . LYS A 1 271 ? 56.351 14.531 -59.619 1.00 82.62 271 LYS A CA 1
ATOM 2133 C C . LYS A 1 271 ? 55.774 14.796 -61.011 1.00 82.62 271 LYS A C 1
ATOM 2135 O O . LYS A 1 271 ? 54.581 15.064 -61.183 1.00 82.62 271 LYS A O 1
ATOM 2140 N N . VAL A 1 272 ? 56.622 14.671 -62.025 1.00 84.75 272 VAL A N 1
ATOM 2141 C CA . VAL A 1 272 ? 56.256 14.907 -63.424 1.00 84.75 272 VAL A CA 1
ATOM 2142 C C . VAL A 1 272 ? 56.178 13.580 -64.164 1.00 84.75 272 VAL A C 1
ATOM 2144 O O . VAL A 1 272 ? 57.069 12.739 -64.042 1.00 84.75 272 VAL A O 1
ATOM 2147 N N . ARG A 1 273 ? 55.115 13.397 -64.946 1.00 85.88 273 ARG A N 1
ATOM 2148 C CA . ARG A 1 273 ? 55.030 12.335 -65.955 1.00 85.88 273 ARG A CA 1
ATOM 2149 C C . ARG A 1 273 ? 55.143 12.951 -67.326 1.00 85.88 273 ARG A C 1
ATOM 2151 O O . ARG A 1 273 ? 54.489 13.956 -67.584 1.00 85.88 273 ARG A O 1
ATOM 2158 N N . SER A 1 274 ? 55.940 12.338 -68.189 1.00 85.06 274 SER A N 1
ATOM 2159 C CA . SER A 1 274 ? 56.045 12.725 -69.587 1.00 85.06 274 SER A CA 1
ATOM 2160 C C . SER A 1 274 ? 55.696 11.562 -70.500 1.00 85.06 274 SER A C 1
ATOM 2162 O O . SER A 1 274 ? 55.982 10.406 -70.193 1.00 85.06 274 SER A O 1
ATOM 2164 N N . MET A 1 275 ? 55.077 11.886 -71.625 1.00 83.69 275 MET A N 1
ATOM 2165 C CA . MET A 1 275 ? 54.829 10.968 -72.722 1.00 83.69 275 MET A CA 1
ATOM 2166 C C . MET A 1 275 ? 55.304 11.645 -73.999 1.00 83.69 275 MET A C 1
ATOM 2168 O O . MET A 1 275 ? 54.767 12.689 -74.371 1.00 83.69 275 MET A O 1
ATOM 2172 N N . ASP A 1 276 ? 56.309 11.063 -74.644 1.00 82.25 276 ASP A N 1
ATOM 2173 C CA . ASP A 1 276 ? 56.768 11.505 -75.955 1.00 82.25 276 ASP A CA 1
ATOM 2174 C C . ASP A 1 276 ? 55.890 10.885 -77.038 1.00 82.25 276 ASP A C 1
ATOM 2176 O O . ASP A 1 276 ? 55.652 9.677 -77.062 1.00 82.25 276 ASP A O 1
ATOM 2180 N N . ILE A 1 277 ? 55.400 11.728 -77.939 1.00 79.44 277 ILE A N 1
ATOM 2181 C CA . ILE A 1 277 ? 54.583 11.336 -79.078 1.00 79.44 277 ILE A CA 1
ATOM 2182 C C . ILE A 1 277 ? 55.347 11.738 -80.328 1.00 79.44 277 ILE A C 1
ATOM 2184 O O . ILE A 1 277 ? 55.532 12.921 -80.611 1.00 79.44 277 ILE A O 1
ATOM 2188 N N . SER A 1 278 ? 55.767 10.739 -81.095 1.00 76.75 278 SER A N 1
ATOM 2189 C CA . SER A 1 278 ? 56.419 10.920 -82.388 1.00 76.75 278 SER A CA 1
ATOM 2190 C C . SER A 1 278 ? 55.570 10.256 -83.463 1.00 76.75 278 SER A C 1
ATOM 2192 O O . SER A 1 278 ? 55.802 9.116 -83.860 1.00 76.75 278 SER A O 1
ATOM 2194 N N . GLN A 1 279 ? 54.515 10.950 -83.894 1.00 72.12 279 GLN A N 1
ATOM 2195 C CA . GLN A 1 279 ? 53.707 10.509 -85.028 1.00 72.12 279 GLN A CA 1
ATOM 2196 C C . GLN A 1 279 ? 54.033 11.350 -86.255 1.00 72.12 279 GLN A C 1
ATOM 2198 O O . GLN A 1 279 ? 53.703 12.541 -86.326 1.00 72.12 279 GLN A O 1
ATOM 2203 N N . SER A 1 280 ? 54.666 10.720 -87.244 1.00 60.16 280 SER A N 1
ATOM 2204 C CA . SER A 1 280 ? 54.733 11.278 -88.590 1.00 60.16 280 SER A CA 1
ATOM 2205 C C . SER A 1 280 ? 53.368 11.131 -89.270 1.00 60.16 280 SER A C 1
ATOM 2207 O O . SER A 1 280 ? 52.603 10.211 -88.978 1.00 60.16 280 SER A O 1
ATOM 2209 N N . TRP A 1 281 ? 53.034 12.066 -90.164 1.00 56.41 281 TRP A N 1
ATOM 2210 C CA . TRP A 1 281 ? 51.939 11.847 -91.106 1.00 56.41 281 TRP A CA 1
ATOM 2211 C C . TRP A 1 281 ? 52.295 10.622 -91.948 1.00 56.41 281 TRP A C 1
ATOM 2213 O O . TRP A 1 281 ? 53.268 10.654 -92.701 1.00 56.41 281 TRP A O 1
ATOM 2223 N N . GLY A 1 282 ? 51.539 9.538 -91.793 1.00 51.09 282 GLY A N 1
ATOM 2224 C CA . GLY A 1 282 ? 51.648 8.404 -92.697 1.00 51.09 282 GLY A CA 1
ATOM 2225 C C . GLY A 1 282 ? 51.207 8.830 -94.096 1.00 51.09 282 GLY A C 1
ATOM 2226 O O . GLY A 1 282 ? 50.229 9.560 -94.245 1.00 51.09 282 GLY A O 1
ATOM 2227 N N . TRP A 1 283 ? 51.899 8.338 -95.123 1.00 44.38 283 TRP A N 1
ATOM 2228 C CA . TRP A 1 283 ? 51.602 8.581 -96.545 1.00 44.38 283 TRP A CA 1
ATOM 2229 C C . TRP A 1 283 ? 50.150 8.200 -96.939 1.00 44.38 283 TRP A C 1
ATOM 2231 O O . TRP A 1 283 ? 49.648 8.636 -97.968 1.00 44.38 283 TRP A O 1
ATOM 2241 N N . ASN A 1 284 ? 49.428 7.458 -96.088 1.00 48.84 284 ASN A N 1
ATOM 2242 C CA . ASN A 1 284 ? 48.079 6.935 -96.338 1.00 48.84 284 ASN A CA 1
ATOM 2243 C C . ASN A 1 284 ? 46.941 7.716 -95.646 1.00 48.84 284 ASN A C 1
ATOM 2245 O O . ASN A 1 284 ? 45.989 7.105 -95.169 1.00 48.84 284 ASN A O 1
ATOM 2249 N N . GLY A 1 285 ? 47.024 9.048 -95.549 1.00 51.78 285 GLY A N 1
ATOM 2250 C CA . GLY A 1 285 ? 45.871 9.930 -95.270 1.00 51.78 285 GLY A CA 1
ATOM 2251 C C . GLY A 1 285 ? 45.165 9.802 -93.906 1.00 51.78 285 GLY A C 1
ATOM 2252 O O . GLY A 1 285 ? 44.266 10.589 -93.616 1.00 51.78 285 GLY A O 1
ATOM 2253 N N . ASN A 1 286 ? 45.561 8.870 -93.039 1.00 55.41 286 ASN A N 1
ATOM 2254 C CA . ASN A 1 286 ? 45.018 8.751 -91.689 1.00 55.41 286 ASN A CA 1
ATOM 2255 C C . ASN A 1 286 ? 45.695 9.786 -90.780 1.00 55.41 286 ASN A C 1
ATOM 2257 O O . ASN A 1 286 ? 46.895 9.707 -90.522 1.00 55.41 286 ASN A O 1
ATOM 2261 N N . GLY A 1 287 ? 44.927 10.778 -90.315 1.00 64.69 287 GLY A N 1
ATOM 2262 C CA . GLY A 1 287 ? 45.414 11.827 -89.413 1.00 64.69 287 GLY A CA 1
ATOM 2263 C C . GLY A 1 287 ? 45.987 11.293 -88.090 1.00 64.69 287 GLY A C 1
ATOM 2264 O O . GLY A 1 287 ? 45.857 10.114 -87.766 1.00 64.69 287 GLY A O 1
ATOM 2265 N N . HIS A 1 288 ? 46.613 12.178 -87.303 1.00 71.38 288 HIS A N 1
ATOM 2266 C CA . HIS A 1 288 ? 47.232 11.831 -86.014 1.00 71.38 288 HIS A CA 1
ATOM 2267 C C . HIS A 1 288 ? 46.281 11.033 -85.100 1.00 71.38 288 HIS A C 1
ATOM 2269 O O . HIS A 1 288 ? 45.185 11.504 -84.774 1.00 71.38 288 HIS A O 1
ATOM 2275 N N . GLN A 1 289 ? 46.716 9.852 -84.656 1.00 79.56 289 GLN A N 1
ATOM 2276 C CA . GLN A 1 289 ? 45.955 8.972 -83.769 1.00 79.56 289 GLN A CA 1
ATOM 2277 C C . GLN A 1 289 ? 46.272 9.282 -82.303 1.00 79.56 289 GLN A C 1
ATOM 2279 O O . GLN A 1 289 ? 47.383 9.679 -81.962 1.00 79.56 289 GLN A O 1
ATOM 2284 N N . TRP A 1 290 ? 45.308 9.099 -81.405 1.00 81.69 290 TRP A N 1
ATOM 2285 C CA . TRP A 1 290 ? 45.580 9.218 -79.973 1.00 81.69 290 TRP A CA 1
ATOM 2286 C C . TRP A 1 290 ? 46.409 8.025 -79.503 1.00 81.69 290 TRP A C 1
ATOM 2288 O O . TRP A 1 290 ? 45.994 6.879 -79.653 1.00 81.69 290 TRP A O 1
ATOM 2298 N N . GLN A 1 291 ? 47.575 8.296 -78.924 1.00 82.75 291 GLN A N 1
ATOM 2299 C CA . GLN A 1 291 ? 48.300 7.323 -78.117 1.00 82.75 291 GLN A CA 1
ATOM 2300 C C . GLN A 1 291 ? 47.902 7.502 -76.659 1.00 82.75 291 GLN A C 1
ATOM 2302 O O . GLN A 1 291 ? 47.754 8.632 -76.192 1.00 82.75 291 GLN A O 1
ATOM 2307 N N . SER A 1 292 ? 47.747 6.385 -75.948 1.00 83.62 292 SER A N 1
ATOM 2308 C CA . SER A 1 292 ? 47.333 6.369 -74.549 1.00 83.62 292 SER A CA 1
ATOM 2309 C C . SER A 1 292 ? 48.340 5.645 -73.664 1.00 83.62 292 SER A C 1
ATOM 2311 O O . SER A 1 292 ? 48.787 4.551 -74.007 1.00 83.62 292 SER A O 1
ATOM 2313 N N . PHE A 1 293 ? 48.609 6.202 -72.491 1.00 81.25 293 PHE A N 1
ATOM 2314 C CA . PHE A 1 293 ? 49.364 5.569 -71.412 1.00 81.25 293 PHE A CA 1
ATOM 2315 C C . PHE A 1 293 ? 48.570 5.673 -70.099 1.00 81.25 293 PHE A C 1
ATOM 2317 O O . PHE A 1 293 ? 47.750 6.579 -69.936 1.00 81.25 293 PHE A O 1
ATOM 2324 N N . SER A 1 294 ? 48.784 4.755 -69.152 1.00 76.94 294 SER A N 1
ATOM 2325 C CA . SER A 1 294 ? 48.186 4.839 -67.812 1.00 76.94 294 SER A CA 1
ATOM 2326 C C . SER A 1 294 ? 49.215 4.573 -66.720 1.00 76.94 294 SER A C 1
ATOM 2328 O O . SER A 1 294 ? 49.957 3.600 -66.809 1.00 76.94 294 SER A O 1
ATOM 2330 N N . ASP A 1 295 ? 49.191 5.387 -65.667 1.00 71.75 295 ASP A N 1
ATOM 2331 C CA . ASP A 1 295 ? 50.144 5.452 -64.542 1.00 71.75 295 ASP A CA 1
ATOM 2332 C C . ASP A 1 295 ? 50.165 4.261 -63.568 1.00 71.75 295 ASP A C 1
ATOM 2334 O O . ASP A 1 295 ? 50.848 4.341 -62.548 1.00 71.75 295 ASP A O 1
ATOM 2338 N N . ARG A 1 296 ? 49.450 3.163 -63.835 1.00 62.06 296 ARG A N 1
ATOM 2339 C CA . ARG A 1 296 ? 49.238 2.075 -62.857 1.00 62.06 296 ARG A CA 1
ATOM 2340 C C . ARG A 1 296 ? 50.514 1.443 -62.273 1.00 62.06 296 ARG A C 1
ATOM 2342 O O . ARG A 1 296 ? 50.404 0.691 -61.312 1.00 62.06 296 ARG A O 1
ATOM 2349 N N . THR A 1 297 ? 51.690 1.696 -62.839 1.00 56.88 297 THR A N 1
ATOM 2350 C CA . THR A 1 297 ? 52.949 1.040 -62.465 1.00 56.88 297 THR A CA 1
ATOM 2351 C C . THR A 1 297 ? 53.672 1.664 -61.267 1.00 56.88 297 THR A C 1
ATOM 2353 O O . THR A 1 297 ? 54.487 0.983 -60.657 1.00 56.88 297 THR A O 1
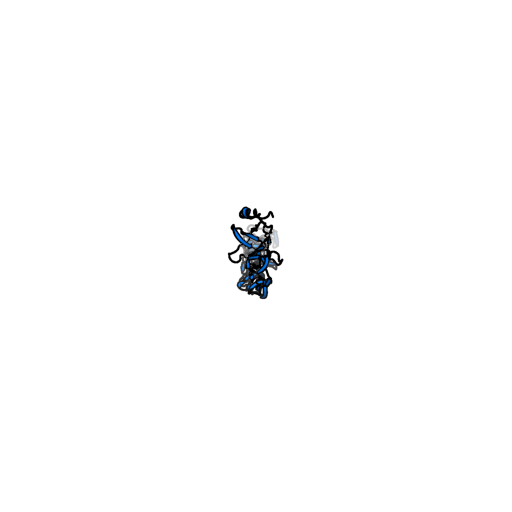ATOM 2356 N N . ASP A 1 298 ? 53.376 2.912 -60.878 1.00 57.09 298 ASP A N 1
ATOM 2357 C CA . ASP A 1 298 ? 54.274 3.692 -60.002 1.00 57.09 298 ASP A CA 1
ATOM 2358 C C . ASP A 1 298 ? 53.561 4.402 -58.825 1.00 57.09 298 ASP A C 1
ATOM 2360 O O . ASP A 1 298 ? 53.950 5.509 -58.418 1.00 57.09 298 ASP A O 1
ATOM 2364 N N . GLY A 1 299 ? 52.514 3.773 -58.287 1.00 64.06 299 GLY A N 1
ATOM 2365 C CA . GLY A 1 299 ? 51.692 4.319 -57.201 1.00 64.06 299 GLY A CA 1
ATOM 2366 C C . GLY A 1 299 ? 50.679 5.372 -57.667 1.00 64.06 299 GLY A C 1
ATOM 2367 O O . GLY A 1 299 ? 50.548 5.645 -58.859 1.00 64.06 299 GLY A O 1
ATOM 2368 N N . GLU A 1 300 ? 49.930 5.952 -56.727 1.00 70.69 300 GLU A N 1
ATOM 2369 C CA . GLU A 1 300 ? 48.842 6.889 -57.036 1.00 70.69 300 GLU A CA 1
ATOM 2370 C C . GLU A 1 300 ? 49.382 8.208 -57.617 1.00 70.69 300 GLU A C 1
ATOM 2372 O O . GLU A 1 300 ? 49.924 9.054 -56.904 1.00 70.69 300 GLU A O 1
ATOM 2377 N N . TYR A 1 301 ? 49.255 8.400 -58.934 1.00 80.75 301 TYR A N 1
ATOM 2378 C CA . TYR A 1 301 ? 49.657 9.630 -59.612 1.00 80.75 301 TYR A CA 1
ATOM 2379 C C . TYR A 1 301 ? 48.430 10.433 -60.063 1.00 80.75 301 TYR A C 1
ATOM 2381 O O . TYR A 1 301 ? 48.072 10.434 -61.232 1.00 80.75 301 TYR A O 1
ATOM 2389 N N . GLN A 1 302 ? 47.772 11.141 -59.144 1.00 87.31 302 GLN A N 1
ATOM 2390 C CA . GLN A 1 302 ? 46.645 12.010 -59.499 1.00 87.31 302 GLN A CA 1
ATOM 2391 C C . GLN A 1 302 ? 47.136 13.307 -60.161 1.00 87.31 302 GLN A C 1
ATOM 2393 O O . GLN A 1 302 ? 47.856 14.094 -59.540 1.00 87.31 302 GLN A O 1
ATOM 2398 N N . SER A 1 303 ? 46.731 13.551 -61.410 1.00 85.62 303 SER A N 1
ATOM 2399 C CA . SER A 1 303 ? 47.112 14.762 -62.141 1.00 85.62 303 SER A CA 1
ATOM 2400 C C . SER A 1 303 ? 46.379 16.002 -61.623 1.00 85.62 303 SER A C 1
ATOM 2402 O O . SER A 1 303 ? 45.153 16.008 -61.492 1.00 85.62 303 SER A O 1
ATOM 2404 N N . THR A 1 304 ? 47.111 17.079 -61.352 1.00 87.38 304 THR A N 1
ATOM 2405 C CA . THR A 1 304 ? 46.551 18.408 -61.044 1.00 87.38 304 THR A CA 1
ATOM 2406 C C . THR A 1 304 ? 46.631 19.373 -62.217 1.00 87.38 304 THR A C 1
ATOM 2408 O O . THR A 1 304 ? 46.023 20.441 -62.175 1.00 87.38 304 THR A O 1
ATOM 2411 N N . GLY A 1 305 ? 47.361 19.009 -63.266 1.00 84.44 305 GLY A N 1
ATOM 2412 C CA . GLY A 1 305 ? 47.475 19.807 -64.469 1.00 84.44 305 GLY A CA 1
ATOM 2413 C C . GLY A 1 305 ? 48.376 19.151 -65.501 1.00 84.44 305 GLY A C 1
ATOM 2414 O O . GLY A 1 305 ? 49.136 18.223 -65.210 1.00 84.44 305 GLY A O 1
ATOM 2415 N N . CYS A 1 306 ? 48.317 19.670 -66.722 1.00 87.25 306 CYS A N 1
ATOM 2416 C CA . CYS A 1 306 ? 49.115 19.163 -67.823 1.00 87.25 306 CYS A CA 1
ATOM 2417 C C . CYS A 1 306 ? 49.475 20.246 -68.846 1.00 87.25 306 CYS A C 1
ATOM 2419 O O . CYS A 1 306 ? 48.739 21.212 -69.048 1.00 87.25 306 CYS A O 1
ATOM 2421 N N . ARG A 1 307 ? 50.621 20.064 -69.509 1.00 87.31 307 ARG A N 1
ATOM 2422 C CA . ARG A 1 307 ? 51.111 20.898 -70.619 1.00 87.31 307 ARG A CA 1
ATOM 2423 C C . ARG A 1 307 ? 51.523 20.023 -71.795 1.00 87.31 307 ARG A C 1
ATOM 2425 O O . ARG A 1 307 ? 52.005 18.914 -71.589 1.00 87.31 307 ARG A O 1
ATOM 2432 N N . VAL A 1 308 ? 51.419 20.540 -73.012 1.00 84.31 308 VAL A N 1
ATOM 2433 C CA . VAL A 1 308 ? 52.027 19.912 -74.195 1.00 84.31 308 VAL A CA 1
ATOM 2434 C C . VAL A 1 308 ? 53.090 20.824 -74.793 1.00 84.31 308 VAL A C 1
ATOM 2436 O O . VAL A 1 308 ? 52.856 22.017 -74.981 1.00 84.31 308 VAL A O 1
ATOM 2439 N N . VAL A 1 309 ? 54.261 20.256 -75.080 1.00 82.56 309 VAL A N 1
ATOM 2440 C CA . VAL A 1 309 ? 55.390 20.940 -75.722 1.00 82.56 309 VAL A CA 1
ATOM 2441 C C . VAL A 1 309 ? 55.539 20.398 -77.136 1.00 82.56 309 VAL A C 1
ATOM 2443 O O . VAL A 1 309 ? 55.710 19.195 -77.331 1.00 82.56 309 VAL A O 1
ATOM 2446 N N . GLN A 1 310 ? 55.470 2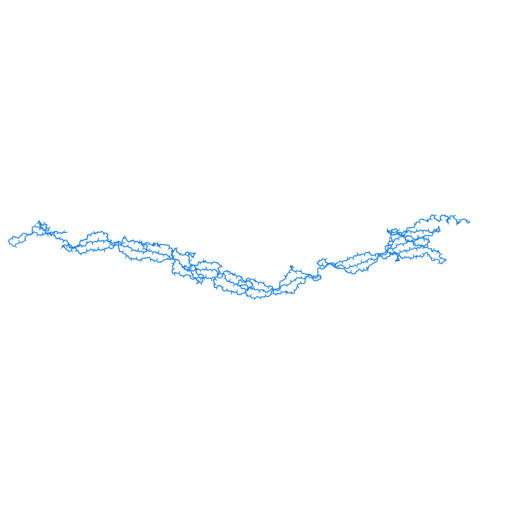1.282 -78.126 1.00 77.56 310 GLN A N 1
ATOM 2447 C CA . GLN A 1 310 ? 55.681 20.934 -79.528 1.00 77.56 310 GLN A CA 1
ATOM 2448 C C . GLN A 1 310 ? 57.185 20.842 -79.828 1.00 77.56 310 GLN A C 1
ATOM 2450 O O . GLN A 1 310 ? 57.941 21.727 -79.433 1.00 77.56 310 GLN A O 1
ATOM 2455 N N . GLN A 1 311 ? 57.614 19.786 -80.528 1.00 71.31 311 GLN A N 1
ATOM 2456 C CA . GLN A 1 311 ? 59.036 19.533 -80.829 1.00 71.31 311 GLN A CA 1
ATOM 2457 C C . GLN A 1 311 ? 59.462 19.930 -82.259 1.00 71.31 311 GLN A C 1
ATOM 2459 O O . GLN A 1 311 ? 60.624 19.767 -82.614 1.00 71.31 311 GLN A O 1
ATOM 2464 N N . ASN A 1 312 ? 58.554 20.429 -83.107 1.00 65.31 312 ASN A N 1
ATOM 2465 C CA . ASN A 1 312 ? 58.887 20.890 -84.461 1.00 65.31 312 ASN A CA 1
ATOM 2466 C C . ASN A 1 312 ? 58.182 22.204 -84.825 1.00 65.31 312 ASN A C 1
ATOM 2468 O O . ASN A 1 312 ? 57.131 22.525 -84.280 1.00 65.31 312 ASN A O 1
ATOM 2472 N N . CYS A 1 313 ? 58.741 22.952 -85.776 1.00 57.09 313 CYS A N 1
ATOM 2473 C CA . CYS A 1 313 ? 58.213 24.258 -86.191 1.00 57.09 313 CYS A CA 1
ATOM 2474 C C . CYS A 1 313 ? 57.233 24.202 -87.370 1.00 57.09 313 CYS A C 1
ATOM 2476 O O . CYS A 1 313 ? 56.720 25.226 -87.804 1.00 57.09 313 CYS A O 1
ATOM 2478 N N . THR A 1 314 ? 56.896 23.009 -87.865 1.00 56.31 314 THR A N 1
ATOM 2479 C CA . THR A 1 314 ? 56.075 22.806 -89.074 1.00 56.31 314 THR A CA 1
ATOM 2480 C C . THR A 1 314 ? 54.562 22.964 -88.844 1.00 56.31 314 THR A C 1
ATOM 2482 O O . THR A 1 314 ? 53.755 22.374 -89.557 1.00 56.31 314 THR A O 1
ATOM 2485 N N . GLY A 1 315 ? 54.144 23.727 -87.827 1.00 55.44 315 GLY A N 1
ATOM 2486 C CA . GLY A 1 315 ? 52.726 23.996 -87.540 1.00 55.44 315 GLY A CA 1
ATOM 2487 C C . GLY A 1 315 ? 51.901 22.781 -87.085 1.00 55.44 315 GLY A C 1
ATOM 2488 O O . GLY A 1 315 ? 50.673 22.863 -86.997 1.00 55.44 315 GLY A O 1
ATOM 2489 N N . ARG A 1 316 ? 52.541 21.642 -86.782 1.00 61.88 316 ARG A N 1
ATOM 2490 C CA . ARG A 1 316 ? 51.860 20.417 -86.340 1.00 61.88 316 ARG A CA 1
ATOM 2491 C C . ARG A 1 316 ? 51.376 20.568 -84.898 1.00 61.88 316 ARG A C 1
ATOM 2493 O O . ARG A 1 316 ? 52.153 20.475 -83.954 1.00 61.88 316 ARG A O 1
ATOM 2500 N N . LYS A 1 317 ? 50.067 20.767 -84.722 1.00 70.62 317 LYS A N 1
ATOM 2501 C CA . LYS A 1 317 ? 49.452 20.938 -83.398 1.00 70.62 317 LYS A CA 1
ATOM 2502 C C . LYS A 1 317 ? 49.520 19.634 -82.597 1.00 70.62 317 LYS A C 1
ATOM 2504 O O . LYS A 1 317 ? 48.827 18.670 -82.924 1.00 70.62 317 LYS A O 1
ATOM 2509 N N . VAL A 1 318 ? 50.318 19.621 -81.531 1.00 75.38 318 VAL A N 1
ATOM 2510 C CA . VAL A 1 318 ? 50.229 18.593 -80.487 1.00 75.38 318 VAL A CA 1
ATOM 2511 C C . VAL A 1 318 ? 48.978 18.846 -79.646 1.00 75.38 318 VAL A C 1
ATOM 2513 O O . VAL A 1 318 ? 48.683 19.979 -79.267 1.00 75.38 318 VAL A O 1
ATOM 2516 N N . GLN A 1 319 ? 48.214 17.791 -79.379 1.00 83.69 319 GLN A N 1
ATOM 2517 C CA . GLN A 1 319 ? 47.064 17.835 -78.481 1.00 83.69 319 GLN A CA 1
ATOM 2518 C C . GLN A 1 319 ? 47.254 16.786 -77.399 1.00 83.69 319 GLN A C 1
ATOM 2520 O O . GLN A 1 319 ? 47.657 15.663 -77.693 1.00 83.69 319 GLN A O 1
ATOM 2525 N N . GLY A 1 320 ? 46.953 17.160 -76.161 1.00 84.75 320 GLY A N 1
ATOM 2526 C CA . GLY A 1 320 ? 47.042 16.277 -75.011 1.00 84.75 320 GLY A CA 1
ATOM 2527 C C . GLY A 1 320 ? 45.843 16.466 -74.101 1.00 84.75 320 GLY A C 1
ATOM 2528 O O . GLY A 1 320 ? 45.332 17.580 -73.957 1.00 84.75 320 GLY A O 1
ATOM 2529 N N . ARG A 1 321 ? 45.403 15.376 -73.486 1.00 89.06 321 ARG A N 1
ATOM 2530 C CA . ARG A 1 321 ? 44.438 15.388 -72.395 1.00 89.06 321 ARG A CA 1
ATOM 2531 C C . ARG A 1 321 ? 44.866 14.405 -71.320 1.00 89.06 321 ARG A C 1
ATOM 2533 O O . ARG A 1 321 ? 45.450 13.359 -71.606 1.00 89.06 321 ARG A O 1
ATOM 2540 N N . VAL A 1 322 ? 44.566 14.759 -70.083 1.00 88.25 322 VAL A N 1
ATOM 2541 C CA . VAL A 1 322 ? 44.825 13.929 -68.914 1.00 88.25 322 VAL A CA 1
ATOM 2542 C C . VAL A 1 322 ? 43.510 13.713 -68.190 1.00 88.25 322 VAL A C 1
ATOM 2544 O O . VAL A 1 322 ? 42.768 14.659 -67.949 1.00 88.25 322 VAL A O 1
ATOM 2547 N N . THR A 1 323 ? 43.192 12.462 -67.882 1.00 89.75 323 THR A N 1
ATOM 2548 C CA . THR A 1 323 ? 41.924 12.090 -67.250 1.00 89.75 323 THR A CA 1
ATOM 2549 C C . THR A 1 323 ? 42.212 11.334 -65.969 1.00 89.75 323 THR A C 1
ATOM 2551 O O . THR A 1 323 ? 42.698 10.202 -66.018 1.00 89.75 323 THR A O 1
ATOM 2554 N N . ASN A 1 324 ? 41.895 11.941 -64.829 1.00 89.50 324 ASN A N 1
ATOM 2555 C CA . ASN A 1 324 ? 41.888 11.221 -63.560 1.00 89.50 324 ASN A CA 1
ATOM 2556 C C . ASN A 1 324 ? 40.635 10.344 -63.523 1.00 89.50 324 ASN A C 1
ATOM 2558 O O . ASN A 1 324 ? 39.540 10.830 -63.786 1.00 89.50 324 ASN A O 1
ATOM 2562 N N . VAL A 1 325 ? 40.781 9.065 -63.201 1.00 89.06 325 VAL A N 1
ATOM 2563 C CA . VAL A 1 325 ? 39.671 8.120 -63.068 1.00 89.06 325 VAL A CA 1
ATOM 2564 C C . VAL A 1 325 ? 39.472 7.819 -61.595 1.00 89.06 325 VAL A C 1
ATOM 2566 O O . VAL A 1 325 ? 40.384 7.304 -60.941 1.00 89.06 325 VAL A O 1
ATOM 2569 N N . PHE A 1 326 ? 38.268 8.071 -61.095 1.00 90.31 326 PHE A N 1
ATOM 2570 C CA . PHE A 1 326 ? 37.873 7.712 -59.741 1.00 90.31 326 PHE A CA 1
ATOM 2571 C C . PHE A 1 326 ? 36.712 6.718 -59.759 1.00 90.31 326 PHE A C 1
ATOM 2573 O O . PHE A 1 326 ? 35.811 6.814 -60.592 1.00 90.31 326 PHE A O 1
ATOM 2580 N N . ALA A 1 327 ? 36.736 5.777 -58.821 1.00 91.81 327 ALA A N 1
ATOM 2581 C CA . ALA A 1 327 ? 35.581 4.980 -58.439 1.00 91.81 327 ALA A CA 1
ATOM 2582 C C . ALA A 1 327 ? 34.791 5.765 -57.391 1.00 91.81 327 ALA A C 1
ATOM 2584 O O . ALA A 1 327 ? 35.359 6.187 -56.383 1.00 91.81 327 ALA A O 1
ATOM 2585 N N . ASN A 1 328 ? 33.498 5.953 -57.624 1.00 92.81 328 ASN A N 1
ATOM 2586 C CA . ASN A 1 328 ? 32.578 6.368 -56.577 1.00 92.81 328 ASN A CA 1
ATOM 2587 C C . ASN A 1 328 ? 32.075 5.079 -55.925 1.00 92.81 328 ASN A C 1
ATOM 2589 O O . ASN A 1 328 ? 31.326 4.317 -56.546 1.00 92.81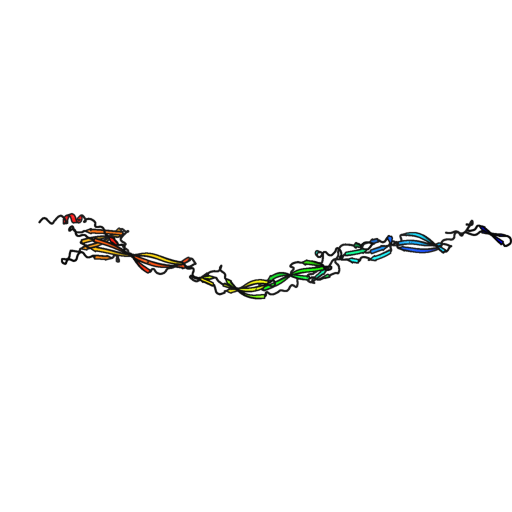 328 ASN A O 1
ATOM 2593 N N . ASP A 1 329 ? 32.551 4.814 -54.714 1.00 93.88 329 ASP A N 1
ATOM 2594 C CA . ASP A 1 329 ? 32.137 3.667 -53.919 1.00 93.88 329 ASP A CA 1
ATOM 2595 C C . ASP A 1 329 ? 31.003 4.102 -52.970 1.00 93.88 329 ASP A C 1
ATOM 2597 O O . ASP A 1 329 ? 31.009 5.217 -52.444 1.00 93.88 329 ASP A O 1
ATOM 2601 N N . GLU A 1 330 ? 30.053 3.208 -52.716 1.00 94.88 330 GLU A N 1
ATOM 2602 C CA . GLU A 1 330 ? 28.985 3.366 -51.727 1.00 94.88 330 GLU A CA 1
ATOM 2603 C C . GLU A 1 330 ? 29.003 2.175 -50.760 1.00 94.88 330 GLU A C 1
ATOM 2605 O O . GLU A 1 330 ? 29.352 1.058 -51.155 1.00 94.88 330 GLU A O 1
ATOM 2610 N N . ARG A 1 331 ? 28.642 2.406 -49.497 1.00 95.12 331 ARG A N 1
ATOM 2611 C CA . ARG A 1 331 ? 28.364 1.350 -48.518 1.00 95.12 331 ARG A CA 1
ATOM 2612 C C . ARG A 1 331 ? 27.106 1.672 -47.720 1.00 95.12 331 ARG A C 1
ATOM 2614 O O . ARG A 1 331 ? 26.798 2.844 -47.487 1.00 95.12 331 ARG A O 1
ATOM 2621 N N . ASP A 1 332 ? 26.418 0.629 -47.283 1.00 94.75 332 ASP A N 1
ATOM 2622 C CA . ASP A 1 332 ? 25.293 0.750 -46.367 1.00 94.75 332 ASP A CA 1
ATOM 2623 C C . ASP A 1 332 ? 25.815 0.930 -44.938 1.00 94.75 332 ASP A C 1
ATOM 2625 O O . ASP A 1 332 ? 26.780 0.281 -44.515 1.00 94.75 332 ASP A O 1
ATOM 2629 N N . VAL A 1 333 ? 25.160 1.823 -44.201 1.00 95.25 333 VAL A N 1
ATOM 2630 C CA . VAL A 1 333 ? 25.442 2.127 -42.800 1.00 95.25 333 VAL A CA 1
ATOM 2631 C C . VAL A 1 333 ? 24.194 1.816 -41.988 1.00 95.25 333 VAL A C 1
ATOM 2633 O O . VAL A 1 333 ? 23.130 2.398 -42.221 1.00 95.25 333 VAL A O 1
ATOM 2636 N N . LEU A 1 334 ? 24.329 0.895 -41.039 1.00 93.94 334 LEU A N 1
ATOM 2637 C CA . LEU A 1 334 ? 23.284 0.516 -40.098 1.00 93.94 334 LEU A CA 1
ATOM 2638 C C . LEU A 1 334 ? 23.663 1.019 -38.706 1.00 93.94 334 LEU A C 1
ATOM 2640 O O . LEU A 1 334 ? 24.641 0.552 -38.126 1.00 93.94 334 LEU A O 1
ATOM 2644 N N . THR A 1 335 ? 22.877 1.941 -38.162 1.00 93.25 335 THR A N 1
ATOM 2645 C CA . THR A 1 335 ? 23.028 2.409 -36.782 1.00 93.25 335 THR A CA 1
ATOM 2646 C C . THR A 1 335 ? 22.016 1.685 -35.905 1.00 93.25 335 THR A C 1
ATOM 2648 O O . THR A 1 335 ? 20.803 1.826 -36.086 1.00 93.25 335 THR A O 1
ATOM 2651 N N . LEU A 1 336 ? 22.526 0.891 -34.969 1.00 91.00 336 LEU A N 1
ATOM 2652 C CA . LEU A 1 336 ? 21.738 0.182 -33.970 1.00 91.00 336 LEU A CA 1
ATOM 2653 C C . LEU A 1 336 ? 21.240 1.157 -32.885 1.00 91.00 336 LEU A C 1
ATOM 2655 O O . LEU A 1 336 ? 21.864 2.197 -32.653 1.00 91.00 336 LEU A O 1
ATOM 2659 N N . PRO A 1 337 ? 20.147 0.831 -32.172 1.00 87.56 337 PRO A N 1
ATOM 2660 C CA . PRO A 1 337 ? 19.589 1.705 -31.134 1.00 87.56 337 PRO A CA 1
ATOM 2661 C C . PRO A 1 337 ? 20.514 1.962 -29.931 1.00 87.56 337 PRO A C 1
ATOM 2663 O O . PRO A 1 337 ? 20.303 2.916 -29.187 1.00 87.56 337 PRO A O 1
ATOM 2666 N N . ASP A 1 338 ? 21.533 1.123 -29.728 1.00 86.25 338 ASP A N 1
ATOM 2667 C CA . ASP A 1 338 ? 22.585 1.301 -28.718 1.00 86.25 338 ASP A CA 1
ATOM 2668 C C . ASP A 1 338 ? 23.708 2.258 -29.175 1.00 86.25 338 ASP A C 1
ATOM 2670 O O . ASP A 1 338 ? 24.645 2.528 -28.422 1.00 86.25 338 ASP A O 1
ATOM 2674 N N . GLY A 1 339 ? 23.613 2.782 -30.401 1.00 86.69 339 GLY A N 1
ATOM 2675 C CA . GLY A 1 339 ? 24.596 3.661 -31.027 1.00 86.69 339 GLY A CA 1
ATOM 2676 C C . GLY A 1 339 ? 25.736 2.926 -31.731 1.00 86.69 339 GLY A C 1
ATOM 2677 O O . GLY A 1 339 ? 26.602 3.577 -32.320 1.00 86.69 339 GLY A O 1
ATOM 2678 N N . LYS A 1 340 ? 25.768 1.587 -31.709 1.00 91.00 340 LYS A N 1
ATOM 2679 C CA . LYS A 1 340 ? 26.746 0.817 -32.478 1.00 91.00 340 LYS A CA 1
ATOM 2680 C C . LYS A 1 340 ? 26.444 0.961 -33.969 1.00 91.00 340 LYS A C 1
ATOM 2682 O O . LYS A 1 340 ? 25.303 0.837 -34.405 1.00 91.00 340 LYS A O 1
ATOM 2687 N N . VAL A 1 341 ? 27.485 1.198 -34.761 1.00 94.00 341 VAL A N 1
ATOM 2688 C CA . VAL A 1 341 ? 27.365 1.358 -36.213 1.00 94.00 341 VAL A CA 1
ATOM 2689 C C . VAL A 1 341 ? 28.013 0.175 -36.916 1.00 94.00 341 VAL A C 1
ATOM 2691 O O . VAL A 1 341 ? 29.163 -0.172 -36.639 1.00 94.00 341 VAL A O 1
ATOM 2694 N N . GLU A 1 342 ? 27.275 -0.429 -37.838 1.00 92.62 342 GLU A N 1
ATOM 2695 C CA . GLU A 1 342 ? 27.733 -1.512 -38.697 1.00 92.62 342 GLU A CA 1
ATOM 2696 C C . GLU A 1 342 ? 27.787 -1.038 -40.149 1.00 92.62 342 GLU A C 1
ATOM 2698 O O . GLU A 1 342 ? 26.926 -0.294 -40.621 1.00 92.62 342 GLU A O 1
ATOM 2703 N N . TYR A 1 343 ? 28.833 -1.462 -40.853 1.00 94.44 343 TYR A N 1
ATOM 2704 C CA . TYR A 1 343 ? 29.126 -1.028 -42.213 1.00 94.44 343 TYR A CA 1
ATOM 2705 C C . TYR A 1 343 ? 29.174 -2.232 -43.140 1.00 94.44 343 TYR A C 1
ATOM 2707 O O . TYR A 1 343 ? 29.827 -3.230 -42.825 1.00 94.44 343 TYR A O 1
ATOM 2715 N N . SER A 1 344 ? 28.555 -2.114 -44.312 1.00 93.56 344 SER A N 1
ATOM 2716 C CA . SER A 1 344 ? 28.787 -3.072 -45.390 1.00 93.56 344 SER A CA 1
ATOM 2717 C C . SER A 1 344 ? 30.172 -2.879 -46.019 1.00 93.56 344 SER A C 1
ATOM 2719 O O . SER A 1 344 ? 30.860 -1.872 -45.808 1.00 93.56 344 SER A O 1
ATOM 2721 N N . GLU A 1 345 ? 30.569 -3.831 -46.864 1.00 94.00 345 GLU A N 1
ATOM 2722 C CA . GLU A 1 345 ? 31.700 -3.630 -47.766 1.00 94.00 345 GLU A CA 1
ATOM 2723 C C . GLU A 1 345 ? 31.422 -2.486 -48.751 1.00 94.00 345 GLU A C 1
ATOM 2725 O O . GLU A 1 345 ? 30.274 -2.211 -49.115 1.00 94.00 345 GLU A O 1
ATOM 2730 N N . TRP A 1 346 ? 32.493 -1.820 -49.185 1.00 94.19 346 TRP A N 1
ATOM 2731 C CA . TRP A 1 346 ? 32.429 -0.786 -50.213 1.00 94.19 346 TRP A CA 1
ATOM 2732 C C . TRP A 1 346 ? 32.143 -1.402 -51.579 1.00 94.19 346 TRP A C 1
ATOM 2734 O O . TRP A 1 346 ? 32.875 -2.282 -52.034 1.00 94.19 346 TRP A O 1
ATOM 2744 N N . LYS A 1 347 ? 31.134 -0.876 -52.272 1.00 93.50 347 LYS A N 1
ATOM 2745 C CA . LYS A 1 347 ? 30.769 -1.282 -53.627 1.00 93.50 347 LYS A CA 1
ATOM 2746 C C . LYS A 1 347 ? 30.941 -0.120 -54.597 1.00 93.50 347 LYS A C 1
ATOM 2748 O O . LYS A 1 347 ? 30.368 0.944 -54.396 1.00 93.50 347 LYS A O 1
ATOM 2753 N N . GLU A 1 348 ? 31.683 -0.338 -55.679 1.00 91.81 348 GLU A N 1
ATOM 2754 C CA . GLU A 1 348 ? 31.780 0.632 -56.775 1.00 91.81 348 GLU A CA 1
ATOM 2755 C C . GLU A 1 348 ? 30.406 0.768 -57.454 1.00 91.81 348 GLU A C 1
ATOM 2757 O O . GLU A 1 348 ? 29.893 -0.197 -58.027 1.00 91.81 348 GLU A O 1
ATOM 2762 N N . VAL A 1 349 ? 29.797 1.954 -57.370 1.00 93.81 349 VAL A N 1
ATOM 2763 C CA . VAL A 1 349 ? 28.476 2.239 -57.962 1.00 93.81 349 VAL A CA 1
ATOM 2764 C C . VAL A 1 349 ? 28.578 3.023 -59.265 1.00 93.81 349 VAL A C 1
ATOM 2766 O O . VAL A 1 349 ? 27.714 2.903 -60.131 1.00 93.81 349 VAL A O 1
ATOM 2769 N N . SER A 1 350 ? 29.631 3.823 -59.434 1.00 92.88 350 SER A N 1
ATOM 2770 C CA . SER A 1 350 ? 29.890 4.563 -60.671 1.00 92.88 350 SER A CA 1
ATOM 2771 C C . SER A 1 350 ? 31.358 4.976 -60.787 1.00 92.88 350 SER A C 1
ATOM 2773 O O . SER A 1 350 ? 32.145 4.808 -59.854 1.00 92.88 350 SER A O 1
ATOM 2775 N N . ARG A 1 351 ? 31.736 5.537 -61.941 1.00 92.25 351 ARG A N 1
ATOM 2776 C CA . ARG A 1 351 ? 33.058 6.136 -62.162 1.00 92.25 351 ARG A CA 1
ATOM 2777 C C . ARG A 1 351 ? 32.933 7.588 -62.577 1.00 92.25 351 ARG A C 1
ATOM 2779 O O . ARG A 1 351 ? 32.073 7.921 -63.389 1.00 92.25 351 ARG A O 1
ATOM 2786 N N . SER A 1 352 ? 33.831 8.425 -62.068 1.00 90.44 352 SER A N 1
ATOM 2787 C CA . SER A 1 352 ? 34.023 9.789 -62.553 1.00 90.44 352 SER A CA 1
ATOM 2788 C C . SER A 1 352 ? 35.348 9.888 -63.304 1.00 90.44 352 SER A C 1
ATOM 2790 O O . SER A 1 352 ? 36.387 9.404 -62.853 1.00 90.44 352 SER A O 1
ATOM 2792 N N . GLU A 1 353 ? 35.297 10.491 -64.490 1.00 90.56 353 GLU A N 1
ATOM 2793 C CA . GLU A 1 353 ? 36.454 10.669 -65.371 1.00 90.56 353 GLU A CA 1
ATOM 2794 C C . GLU A 1 353 ? 36.594 12.153 -65.768 1.00 90.56 353 GLU A C 1
ATOM 2796 O O . GLU A 1 353 ? 36.347 12.506 -66.922 1.00 90.56 353 GLU A O 1
ATOM 2801 N N . PRO A 1 354 ? 36.924 13.067 -64.830 1.00 85.56 354 PRO A N 1
ATOM 2802 C CA . PRO A 1 354 ? 37.176 14.466 -65.166 1.00 85.56 354 PRO A CA 1
ATOM 2803 C C . PRO A 1 354 ? 38.356 14.600 -66.139 1.00 85.56 354 PRO A C 1
ATOM 2805 O O . PRO A 1 354 ? 39.496 14.251 -65.818 1.00 85.56 354 PRO A O 1
ATOM 2808 N N . VAL A 1 355 ? 38.069 15.131 -67.329 1.00 85.06 355 VAL A N 1
ATOM 2809 C CA . VAL A 1 355 ? 39.051 15.346 -68.398 1.00 85.06 355 VAL A CA 1
ATOM 2810 C C . VAL A 1 355 ? 39.668 16.737 -68.272 1.00 85.06 355 VAL A C 1
ATOM 2812 O O . VAL A 1 355 ? 38.969 17.748 -68.314 1.00 85.06 355 VAL A O 1
ATOM 2815 N N . GLN A 1 356 ? 40.993 16.793 -68.195 1.00 83.56 356 GLN A N 1
ATOM 2816 C CA . GLN A 1 356 ? 41.781 18.018 -68.277 1.00 83.56 356 GLN A CA 1
ATOM 2817 C C . GLN A 1 356 ? 42.387 18.132 -69.676 1.00 83.56 356 GLN A C 1
ATOM 2819 O O . GLN A 1 356 ? 43.147 17.266 -70.111 1.00 83.56 356 GLN A O 1
ATOM 2824 N N . SER A 1 357 ? 42.051 19.202 -70.396 1.00 83.31 357 SER A N 1
ATOM 2825 C CA . SER A 1 357 ? 42.692 19.521 -71.678 1.00 83.31 357 SER A CA 1
ATOM 2826 C C . SER A 1 357 ? 44.003 20.258 -71.429 1.00 83.31 357 SER A C 1
ATOM 2828 O O . SER A 1 357 ? 44.032 21.235 -70.683 1.00 83.31 357 SER A O 1
ATOM 2830 N N . CYS A 1 358 ? 45.086 19.804 -72.054 1.00 81.88 358 CYS A N 1
ATOM 2831 C CA . CYS A 1 358 ? 46.415 20.345 -71.801 1.00 81.88 358 CYS A CA 1
ATOM 2832 C C . CYS A 1 358 ? 46.689 21.556 -72.683 1.00 81.88 358 CYS A C 1
ATOM 2834 O O . CYS A 1 358 ? 46.475 21.520 -73.897 1.00 81.88 358 CYS A O 1
ATOM 2836 N N . GLN A 1 359 ? 47.197 22.624 -72.074 1.00 73.44 359 GLN A N 1
ATOM 2837 C CA . GLN A 1 359 ? 47.554 23.832 -72.808 1.00 73.44 359 GLN A CA 1
ATOM 2838 C C . GLN A 1 359 ? 48.847 23.614 -73.597 1.00 73.44 359 GLN A C 1
ATOM 2840 O O . GLN A 1 359 ? 49.806 23.016 -73.097 1.00 73.44 359 GLN A O 1
ATOM 2845 N N . ALA A 1 360 ? 48.867 24.112 -74.833 1.00 65.38 360 ALA A N 1
ATOM 2846 C CA . ALA A 1 360 ? 50.077 24.154 -75.635 1.00 65.38 360 ALA A CA 1
ATOM 2847 C C . ALA A 1 360 ? 50.982 25.281 -75.138 1.00 65.38 360 ALA A C 1
ATOM 2849 O O . ALA A 1 360 ? 50.578 26.443 -75.118 1.00 65.38 360 ALA A O 1
ATOM 2850 N N . SER A 1 361 ? 52.208 24.941 -74.750 1.00 61.97 361 SER A N 1
ATOM 2851 C CA . SER A 1 361 ? 53.266 25.931 -74.567 1.00 61.97 361 SER A CA 1
ATOM 2852 C C . SER A 1 361 ? 53.980 26.159 -75.897 1.00 61.97 361 SER A C 1
ATOM 2854 O O . SER A 1 361 ? 54.179 25.210 -76.659 1.00 61.97 361 SER A O 1
ATOM 2856 N N . GLN A 1 362 ? 54.382 27.405 -76.160 1.00 54.47 362 GLN A N 1
ATOM 2857 C CA . GLN A 1 362 ? 55.210 27.751 -77.318 1.00 54.47 362 GLN A CA 1
ATOM 2858 C C . GLN A 1 362 ? 56.480 26.877 -77.377 1.00 54.47 362 GLN A C 1
ATOM 2860 O O . GLN A 1 362 ? 56.940 26.418 -76.324 1.00 54.47 362 GLN A O 1
ATOM 2865 N N . PRO A 1 363 ? 57.009 26.588 -78.585 1.00 54.19 363 PRO A N 1
ATOM 2866 C CA . PRO A 1 363 ? 58.133 25.673 -78.770 1.00 54.19 363 PRO A CA 1
ATOM 2867 C C . PRO A 1 363 ? 59.306 26.037 -77.854 1.00 54.19 363 PRO A C 1
ATOM 2869 O O . PRO A 1 363 ? 59.631 27.208 -77.659 1.00 54.19 363 PRO A O 1
ATOM 2872 N N . SER A 1 364 ? 59.927 25.023 -77.248 1.00 45.31 364 SER A N 1
ATOM 2873 C CA . SER A 1 364 ? 61.106 25.223 -76.408 1.00 45.31 364 SER A CA 1
ATOM 2874 C C . SER A 1 364 ? 62.226 25.859 -77.237 1.00 45.31 364 SER A C 1
ATOM 2876 O O . SER A 1 364 ? 62.567 25.319 -78.287 1.00 45.31 364 SER A O 1
ATOM 2878 N N . ARG A 1 365 ? 62.849 26.935 -76.729 1.00 43.06 365 ARG A N 1
ATOM 2879 C CA . ARG A 1 365 ? 63.975 27.677 -77.349 1.00 43.06 365 ARG A CA 1
ATOM 2880 C C . ARG A 1 365 ? 65.149 26.819 -77.849 1.00 43.06 365 ARG A C 1
ATOM 2882 O O . ARG A 1 365 ? 65.987 27.304 -78.593 1.00 43.06 365 ARG A O 1
ATOM 2889 N N . TYR A 1 366 ? 65.208 25.540 -77.482 1.00 41.38 366 TYR A N 1
ATOM 2890 C CA . TYR A 1 366 ? 66.194 24.593 -78.001 1.00 41.38 366 TYR A CA 1
ATOM 2891 C C . TYR A 1 366 ? 66.012 24.222 -79.485 1.00 41.38 366 TYR A C 1
ATOM 2893 O O . TYR A 1 366 ? 66.885 23.558 -80.036 1.00 41.38 366 TYR A O 1
ATOM 2901 N N . SER A 1 367 ? 64.925 24.647 -80.143 1.00 43.19 367 SER A N 1
ATOM 2902 C CA . SER A 1 367 ? 64.730 24.458 -81.587 1.00 43.19 367 SER A CA 1
ATOM 2903 C C . SER A 1 367 ? 64.870 25.733 -82.422 1.00 43.19 367 SER A C 1
ATOM 2905 O O . SER A 1 367 ? 64.693 25.645 -83.633 1.00 43.19 367 SER A O 1
ATOM 2907 N N . GLU A 1 368 ? 65.190 26.899 -81.842 1.00 40.28 368 GLU A N 1
ATOM 2908 C CA . GLU A 1 368 ? 65.367 28.131 -82.639 1.00 40.28 368 GLU A CA 1
ATOM 2909 C C . GLU A 1 368 ? 66.467 27.956 -83.702 1.00 40.28 368 GLU A C 1
ATOM 2911 O O . GLU A 1 368 ? 66.304 28.408 -84.828 1.00 40.28 368 GLU A O 1
ATOM 2916 N N . SER A 1 369 ? 67.511 27.163 -83.430 1.00 43.69 369 SER A N 1
ATOM 2917 C CA . SER A 1 369 ? 68.562 26.873 -84.419 1.00 43.69 369 SER A CA 1
ATOM 2918 C C . SER A 1 369 ? 68.157 25.903 -85.539 1.00 43.69 369 SER A C 1
ATOM 2920 O O . SER A 1 369 ? 68.848 25.834 -86.553 1.00 43.69 369 SER A O 1
ATOM 2922 N N . TYR A 1 370 ? 67.055 25.157 -85.387 1.00 42.69 370 TYR A N 1
ATOM 2923 C CA . TYR A 1 370 ? 66.559 24.196 -86.387 1.00 42.69 370 TYR A CA 1
ATOM 2924 C C . TYR A 1 370 ? 65.335 24.695 -87.162 1.00 42.69 370 TYR A C 1
ATOM 2926 O O . TYR A 1 370 ? 64.868 24.014 -88.073 1.00 42.69 370 TYR A O 1
ATOM 2934 N N . CYS A 1 371 ? 64.809 25.865 -86.803 1.00 44.41 371 CYS A N 1
ATOM 2935 C CA . CYS A 1 371 ? 63.636 26.453 -87.444 1.00 44.41 371 CYS A CA 1
ATOM 2936 C C . CYS A 1 371 ? 63.966 27.646 -88.344 1.00 44.41 371 CYS A C 1
ATOM 2938 O O . CYS A 1 371 ? 63.075 28.122 -89.037 1.00 44.41 371 CYS A O 1
ATOM 2940 N N . ASP A 1 372 ? 65.237 28.054 -88.381 1.00 42.72 372 ASP A N 1
ATOM 2941 C CA . ASP A 1 372 ? 65.744 29.163 -89.198 1.00 42.72 372 ASP A CA 1
ATOM 2942 C C . ASP A 1 372 ? 66.526 28.720 -90.446 1.00 42.72 372 ASP A C 1
ATOM 2944 O O . ASP A 1 372 ? 67.103 29.546 -91.142 1.00 42.72 372 ASP A O 1
ATOM 2948 N N . ASN A 1 373 ? 66.547 27.425 -90.779 1.00 44.09 373 ASN A N 1
ATOM 2949 C CA . ASN A 1 373 ? 67.205 26.951 -91.997 1.00 44.09 373 ASN A CA 1
ATOM 2950 C C . ASN A 1 373 ? 66.297 26.022 -92.797 1.00 44.09 373 ASN A C 1
ATOM 2952 O O . ASN A 1 373 ? 66.259 24.814 -92.564 1.00 44.09 373 ASN A O 1
ATOM 2956 N N . GLY A 1 374 ? 65.615 26.593 -93.789 1.00 38.75 374 GLY A N 1
ATOM 2957 C CA . GLY A 1 374 ? 65.093 25.819 -94.910 1.00 38.75 374 GLY A CA 1
ATOM 2958 C C . GLY A 1 374 ? 63.757 26.298 -95.452 1.00 38.75 374 GLY A C 1
ATOM 2959 O O . GLY A 1 374 ? 62.762 25.615 -95.245 1.00 38.75 374 GLY A O 1
ATOM 2960 N N . SER A 1 375 ? 63.763 27.408 -96.191 1.00 30.14 375 SER A N 1
ATOM 2961 C CA . SER A 1 375 ? 63.146 27.493 -97.524 1.00 30.14 375 SER A CA 1
ATOM 2962 C C . SER A 1 375 ? 63.164 28.942 -98.015 1.00 30.14 375 SER A C 1
ATOM 2964 O O . SER A 1 375 ? 62.267 29.702 -97.676 1.00 30.14 375 SER A O 1
ATOM 2966 N N . ASP A 1 376 ? 64.140 29.290 -98.846 1.00 30.44 376 ASP A N 1
ATOM 2967 C CA . ASP A 1 376 ? 63.831 30.064 -100.045 1.00 30.44 376 ASP A CA 1
ATOM 2968 C C . ASP A 1 376 ? 64.410 29.275 -101.219 1.00 30.44 376 ASP A C 1
ATOM 2970 O O . ASP A 1 376 ? 65.597 28.937 -101.255 1.00 30.44 376 ASP A O 1
ATOM 2974 N N . HIS A 1 377 ? 63.486 28.878 -102.085 1.00 35.72 377 HIS A N 1
ATOM 2975 C CA . HIS A 1 377 ? 63.684 28.225 -103.365 1.00 35.72 377 HIS A CA 1
ATOM 2976 C C . HIS A 1 377 ? 63.548 29.281 -104.453 1.00 35.72 377 HIS A C 1
ATOM 2978 O O . HIS A 1 377 ? 62.636 30.128 -104.303 1.00 35.72 377 HIS A O 1
#

Radius of gyration: 73.16 Å; chains: 1; bounding box: 148×46×217 Å